Protein AF-A0A0G0RNV1-F1 (afdb_monomer_lite)

Structure (mmCIF, N/CA/C/O backbone):
data_AF-A0A0G0RNV1-F1
#
_entry.id   AF-A0A0G0RNV1-F1
#
loop_
_atom_site.group_PDB
_atom_site.id
_atom_site.type_symbol
_atom_site.label_atom_id
_atom_site.label_alt_id
_atom_site.label_comp_id
_atom_site.label_asym_id
_atom_site.label_entity_id
_atom_site.label_seq_id
_atom_site.pdbx_PDB_ins_code
_atom_site.Cartn_x
_atom_site.Cartn_y
_atom_site.Cartn_z
_atom_site.occupancy
_atom_site.B_iso_or_equiv
_atom_site.auth_seq_id
_atom_site.auth_comp_id
_atom_site.auth_asym_id
_atom_site.auth_atom_id
_atom_site.pdbx_PDB_model_num
ATOM 1 N N . MET A 1 1 ? -24.284 28.660 24.389 1.00 34.75 1 MET A N 1
ATOM 2 C CA . MET A 1 1 ? -24.360 28.168 23.000 1.00 34.75 1 MET A CA 1
ATOM 3 C C . MET A 1 1 ? -23.993 26.702 23.050 1.00 34.75 1 MET A C 1
ATOM 5 O O . MET A 1 1 ? -22.832 26.381 23.252 1.00 34.75 1 MET A O 1
ATOM 9 N N . GLU A 1 2 ? -25.001 25.842 23.038 1.00 36.62 2 GLU A N 1
ATOM 10 C CA . GLU A 1 2 ? -24.850 24.392 23.145 1.00 36.62 2 GLU A CA 1
ATOM 11 C C . GLU A 1 2 ? -24.231 23.884 21.835 1.00 36.62 2 GLU A C 1
ATOM 13 O O . GLU A 1 2 ? -24.785 24.106 20.754 1.00 36.62 2 GLU A O 1
ATOM 18 N N . GLN A 1 3 ? -23.027 23.308 21.904 1.00 31.58 3 GLN A N 1
ATOM 19 C CA . GLN A 1 3 ? -22.416 22.661 20.747 1.00 31.58 3 GLN A CA 1
ATOM 20 C C . GLN A 1 3 ? -23.289 21.462 20.385 1.00 31.58 3 GLN A C 1
ATOM 22 O O . GLN A 1 3 ? -23.302 20.454 21.081 1.00 31.58 3 GLN A O 1
ATOM 27 N N . LYS A 1 4 ? -24.051 21.596 19.300 1.00 36.66 4 LYS A N 1
ATOM 28 C CA . LYS A 1 4 ? -24.800 20.502 18.691 1.00 36.66 4 LYS A CA 1
ATOM 29 C C . LYS A 1 4 ? -23.785 19.476 18.180 1.00 36.66 4 LYS A C 1
ATOM 31 O O . LYS A 1 4 ? -23.280 19.624 17.066 1.00 36.66 4 LYS A O 1
ATOM 36 N N . GLU A 1 5 ? -23.446 18.491 19.013 1.00 41.66 5 GLU A N 1
ATOM 37 C CA . GLU A 1 5 ? -22.688 17.307 18.606 1.00 41.66 5 GLU A CA 1
ATOM 38 C C . GLU A 1 5 ? -23.351 16.748 17.346 1.00 41.66 5 GLU A C 1
ATOM 40 O O . GLU A 1 5 ? -24.531 16.382 17.339 1.00 41.66 5 GLU A O 1
ATOM 45 N N . ARG A 1 6 ? -22.621 16.769 16.227 1.00 39.03 6 ARG A N 1
ATOM 46 C CA . ARG A 1 6 ? -23.086 16.109 15.013 1.00 39.03 6 ARG A CA 1
ATOM 47 C C . ARG A 1 6 ? -23.070 14.621 15.308 1.00 39.03 6 ARG A C 1
ATOM 49 O O . ARG A 1 6 ? -21.995 14.038 15.382 1.00 39.03 6 ARG A O 1
ATOM 56 N N . THR A 1 7 ? -24.249 14.028 15.459 1.00 43.81 7 THR A N 1
ATOM 57 C CA . THR A 1 7 ? -24.387 12.577 15.520 1.00 43.81 7 THR A CA 1
ATOM 58 C C . THR A 1 7 ? -23.767 11.990 14.246 1.00 43.81 7 THR A C 1
ATOM 60 O O . THR A 1 7 ? -24.205 12.323 13.138 1.00 43.81 7 THR A O 1
ATOM 63 N N . PRO A 1 8 ? -22.687 11.201 14.359 1.00 47.22 8 PRO A N 1
ATOM 64 C CA . PRO A 1 8 ? -21.988 10.677 13.195 1.00 47.22 8 PRO A CA 1
ATOM 65 C C . PRO A 1 8 ? -22.906 9.741 12.395 1.00 47.22 8 PRO A C 1
ATOM 67 O O . PRO A 1 8 ? -23.801 9.100 12.947 1.00 47.22 8 PRO A O 1
ATOM 70 N N . LEU A 1 9 ? -22.710 9.668 11.074 1.00 39.31 9 LEU A N 1
ATOM 71 C CA . LEU A 1 9 ? -23.567 8.898 10.154 1.00 39.31 9 LEU A CA 1
ATOM 72 C C . LEU A 1 9 ? -23.714 7.420 10.559 1.00 39.31 9 LEU A C 1
ATOM 74 O O . LEU A 1 9 ? -24.753 6.815 10.299 1.00 39.31 9 LEU A O 1
ATOM 78 N N . TRP A 1 10 ? -22.730 6.852 11.260 1.00 44.47 10 TRP A N 1
ATOM 79 C CA . TRP A 1 10 ? -22.812 5.497 11.797 1.00 44.47 10 TRP A CA 1
ATOM 80 C C . TRP A 1 10 ? -23.833 5.360 12.928 1.00 44.47 10 TRP A C 1
ATOM 82 O O . TRP A 1 10 ? -24.434 4.303 13.043 1.00 44.47 10 TRP A O 1
ATOM 92 N N . GLN A 1 11 ? -24.102 6.394 13.735 1.00 43.22 11 GLN A N 1
ATOM 93 C CA . GLN A 1 11 ? -25.184 6.337 14.726 1.00 43.22 11 GLN A CA 1
ATOM 94 C C . GLN A 1 11 ? -26.533 6.257 14.028 1.00 43.22 11 GLN A C 1
ATOM 96 O O . GLN A 1 11 ? -27.389 5.495 14.463 1.00 43.22 11 GLN A O 1
ATOM 101 N N . TRP A 1 12 ? -26.700 6.967 12.909 1.00 46.59 12 TRP A N 1
ATOM 102 C CA . TRP A 1 12 ? -27.874 6.829 12.051 1.00 46.59 12 TRP A CA 1
ATOM 103 C C . TRP A 1 12 ? -27.942 5.462 11.389 1.00 46.59 12 TRP A C 1
ATOM 105 O O . TRP A 1 12 ? -29.033 4.921 11.316 1.00 46.59 12 TRP A O 1
ATOM 115 N N . PHE A 1 13 ? -26.820 4.868 10.975 1.00 45.47 13 PHE A N 1
ATOM 116 C CA . PHE A 1 13 ? -26.776 3.507 10.435 1.00 45.47 13 PHE A CA 1
ATOM 117 C C . PHE A 1 13 ? -27.091 2.450 11.503 1.00 45.47 13 PHE A C 1
ATOM 119 O O . PHE A 1 13 ? -27.941 1.596 11.286 1.00 45.47 13 PHE A O 1
ATOM 126 N N . CYS A 1 14 ? -26.494 2.547 12.691 1.00 42.25 14 CYS A N 1
ATOM 127 C CA . CYS A 1 14 ? -26.792 1.715 13.854 1.00 42.25 14 CYS A CA 1
ATOM 128 C C . CYS A 1 14 ? -28.241 1.883 14.306 1.00 42.25 14 CYS A C 1
ATOM 130 O O . CYS A 1 14 ? -28.877 0.888 14.627 1.00 42.25 14 CYS A O 1
ATOM 132 N N . LEU A 1 15 ? -28.794 3.099 14.276 1.00 43.66 15 LEU A N 1
ATOM 133 C CA . LEU A 1 15 ? -30.213 3.354 14.513 1.00 43.66 15 LEU A CA 1
ATOM 134 C C . LEU A 1 15 ? -31.072 2.807 13.376 1.00 43.66 15 LEU A C 1
ATOM 136 O O . LEU A 1 15 ? -32.095 2.216 13.670 1.00 43.66 15 LEU A O 1
ATOM 140 N N . LEU A 1 16 ? -30.682 2.901 12.104 1.00 46.22 16 LEU A N 1
ATOM 141 C CA . LEU A 1 16 ? -31.412 2.303 10.975 1.00 46.22 16 LEU A CA 1
ATOM 142 C C . LEU A 1 16 ? -31.455 0.773 11.108 1.00 46.22 16 LEU A C 1
ATOM 144 O O . LEU A 1 16 ? -32.485 0.131 10.912 1.00 46.22 16 LEU A O 1
ATOM 148 N N . VAL A 1 17 ? -30.329 0.184 11.505 1.00 45.72 17 VAL A N 1
ATOM 149 C CA . VAL A 1 17 ? -30.176 -1.247 11.757 1.00 45.72 17 VAL A CA 1
ATOM 150 C C . VAL A 1 17 ? -30.882 -1.651 13.058 1.00 45.72 17 VAL A C 1
ATOM 152 O O . VAL A 1 17 ? -31.414 -2.750 13.122 1.00 45.72 17 VAL A O 1
ATOM 155 N N . ALA A 1 18 ? -30.949 -0.802 14.086 1.00 43.94 18 ALA A N 1
ATOM 156 C CA . ALA A 1 18 ? -31.639 -1.085 15.350 1.00 43.94 18 ALA A CA 1
ATOM 157 C C . ALA A 1 18 ? -33.158 -0.829 15.290 1.00 43.94 18 ALA A C 1
ATOM 159 O O . ALA A 1 18 ? -33.912 -1.499 15.993 1.00 43.94 18 ALA A O 1
ATOM 160 N N . THR A 1 19 ? -33.612 0.108 14.452 1.00 40.91 19 THR A N 1
ATOM 161 C CA . THR A 1 19 ? -35.029 0.472 14.244 1.00 40.91 19 THR A CA 1
ATOM 162 C C . THR A 1 19 ? -35.707 -0.382 13.177 1.00 40.91 19 THR A C 1
ATOM 164 O O . THR A 1 19 ? -36.934 -0.484 13.178 1.00 40.91 19 THR A O 1
ATOM 167 N N . THR A 1 20 ? -34.942 -1.075 12.325 1.00 41.59 20 THR A N 1
ATOM 168 C CA . THR A 1 20 ? -35.463 -2.210 11.553 1.00 41.59 20 THR A CA 1
ATOM 169 C C . THR A 1 20 ? -35.755 -3.351 12.525 1.00 41.59 20 THR A C 1
ATOM 171 O O . THR A 1 20 ? -34.892 -4.125 12.945 1.00 41.59 20 THR A O 1
ATOM 174 N N . GLY A 1 21 ? -37.006 -3.357 12.982 1.00 38.62 21 GLY A N 1
ATOM 175 C CA . GLY A 1 21 ? -37.512 -4.249 14.005 1.00 38.62 21 GLY A CA 1
ATOM 176 C C . GLY A 1 21 ? -37.244 -5.725 13.714 1.00 38.62 21 GLY A C 1
ATOM 177 O O . GLY A 1 21 ? -37.066 -6.169 12.582 1.00 38.62 21 GLY A O 1
ATOM 178 N N . ARG A 1 22 ? -37.289 -6.496 14.799 1.00 45.69 22 ARG A N 1
ATOM 179 C CA . ARG A 1 22 ? -37.150 -7.958 14.929 1.00 45.69 22 ARG A CA 1
ATOM 180 C C . ARG A 1 22 ? -37.912 -8.820 13.894 1.00 45.69 22 ARG A C 1
ATOM 182 O O . ARG A 1 22 ? -37.742 -10.035 13.914 1.00 45.69 22 ARG A O 1
ATOM 189 N N . SER A 1 23 ? -38.762 -8.241 13.042 1.00 49.88 23 SER A N 1
ATOM 190 C CA . SER A 1 23 ? -39.593 -8.930 12.048 1.00 49.88 23 SER A CA 1
ATOM 191 C C . SER A 1 23 ? -38.934 -9.106 10.677 1.00 49.88 23 SER A C 1
ATOM 193 O O . SER A 1 23 ? -39.404 -9.939 9.897 1.00 49.88 23 SER A O 1
ATOM 195 N N . ASP A 1 24 ? -37.852 -8.383 10.368 1.00 55.88 24 ASP A N 1
ATOM 196 C CA . ASP A 1 24 ? -37.283 -8.427 9.023 1.00 55.88 24 ASP A CA 1
ATOM 197 C C . ASP A 1 24 ? -36.296 -9.596 8.863 1.00 55.88 24 ASP A C 1
ATOM 199 O O . ASP A 1 24 ? -35.106 -9.532 9.194 1.00 55.88 24 ASP A O 1
ATOM 203 N N . ARG A 1 25 ? -36.815 -10.734 8.380 1.00 54.53 25 ARG A N 1
ATOM 204 C CA . ARG A 1 25 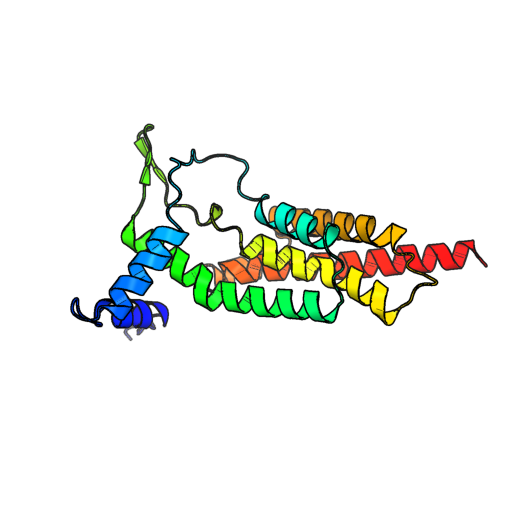? -36.053 -11.984 8.186 1.00 54.53 25 ARG A CA 1
ATOM 205 C C . ARG A 1 25 ? -34.804 -11.792 7.320 1.00 54.53 25 ARG A C 1
ATOM 207 O O . ARG A 1 25 ? -33.853 -12.555 7.483 1.00 54.53 25 ARG A O 1
ATOM 214 N N . ALA A 1 26 ? -34.794 -10.806 6.422 1.00 53.62 26 ALA A N 1
ATOM 215 C CA . ALA A 1 26 ? -33.633 -10.470 5.603 1.00 53.62 26 ALA A CA 1
ATOM 216 C C . ALA A 1 26 ? -32.508 -9.853 6.447 1.00 53.62 26 ALA A C 1
ATOM 218 O O . ALA A 1 26 ? -31.386 -10.356 6.423 1.00 53.62 26 ALA A O 1
ATOM 219 N N . ALA A 1 27 ? -32.823 -8.854 7.277 1.00 48.09 27 ALA A N 1
ATOM 220 C CA . ALA A 1 27 ? -31.863 -8.233 8.188 1.00 48.09 27 ALA A CA 1
ATOM 221 C C . ALA A 1 27 ? -31.294 -9.250 9.189 1.00 48.09 27 ALA A C 1
ATOM 223 O O . ALA A 1 27 ? -30.095 -9.258 9.456 1.00 48.09 27 ALA A O 1
ATOM 224 N N . PHE A 1 28 ? -32.120 -10.177 9.685 1.00 50.16 28 PHE A N 1
ATOM 225 C CA . PHE 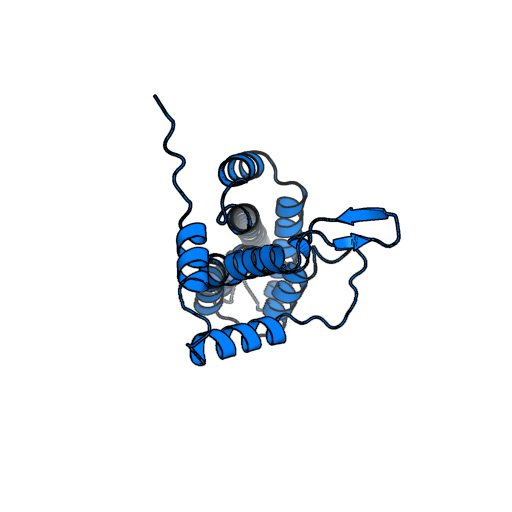A 1 28 ? -31.655 -11.262 10.553 1.00 50.16 28 PHE A CA 1
ATOM 226 C C . PHE A 1 28 ? -30.707 -12.240 9.841 1.00 50.16 28 PHE A C 1
ATOM 228 O O . PHE A 1 28 ? -29.695 -12.630 10.420 1.00 50.16 28 PHE A O 1
ATOM 235 N N . ARG A 1 29 ? -30.982 -12.619 8.585 1.00 51.72 29 ARG A N 1
ATOM 236 C CA . ARG A 1 29 ? -30.089 -13.498 7.805 1.00 51.72 29 ARG A CA 1
ATOM 237 C C . ARG A 1 29 ? -28.775 -12.822 7.441 1.00 51.72 29 ARG A C 1
ATOM 239 O O . ARG A 1 29 ? -27.739 -13.464 7.537 1.00 51.72 29 ARG A O 1
ATOM 246 N N . VAL A 1 30 ? -28.808 -11.542 7.081 1.00 49.12 30 VAL A N 1
ATOM 247 C CA . VAL A 1 30 ? -27.598 -10.746 6.837 1.00 49.12 30 VAL A CA 1
ATOM 248 C C . VAL A 1 30 ? -26.765 -10.650 8.119 1.00 49.12 30 VAL A C 1
ATOM 250 O O . VAL A 1 30 ? -25.565 -10.906 8.089 1.00 49.12 30 VAL A O 1
ATOM 253 N N . ARG A 1 31 ? -27.405 -10.415 9.274 1.00 49.38 31 ARG A N 1
ATOM 254 C CA . ARG A 1 31 ? -26.744 -10.450 10.592 1.00 49.38 31 ARG A CA 1
ATOM 255 C C . ARG A 1 31 ? -26.121 -11.807 10.901 1.00 49.38 31 ARG A C 1
ATOM 257 O O . ARG A 1 31 ? -24.989 -11.851 11.362 1.00 49.38 31 ARG A O 1
ATOM 264 N N . GLN A 1 32 ? -26.829 -12.908 10.646 1.00 49.28 32 GLN A N 1
ATOM 265 C CA . GLN A 1 32 ? -26.276 -14.248 10.856 1.00 49.28 32 GLN A CA 1
ATOM 266 C C . GLN A 1 32 ? -25.140 -14.571 9.890 1.00 49.28 32 GLN A C 1
ATOM 268 O O . GLN A 1 32 ? -24.178 -15.206 10.301 1.00 49.28 32 GLN A O 1
ATOM 273 N N . PHE A 1 33 ? -25.227 -14.117 8.641 1.00 54.09 33 PHE A N 1
ATOM 274 C CA . PHE A 1 33 ? -24.176 -14.296 7.648 1.00 54.09 33 PHE A CA 1
ATOM 275 C C . PHE A 1 33 ? -22.890 -13.584 8.071 1.00 54.09 33 PHE A C 1
ATOM 277 O O . PHE A 1 33 ? -21.852 -14.229 8.125 1.00 54.09 33 PHE A O 1
ATOM 284 N N . PHE A 1 34 ? -22.955 -12.309 8.469 1.00 45.66 34 PHE A N 1
ATOM 285 C CA . PHE A 1 34 ? -21.781 -11.584 8.969 1.00 45.66 34 PHE A CA 1
ATOM 286 C C . PHE A 1 34 ? -21.274 -12.137 10.307 1.00 45.66 34 PHE A C 1
ATOM 288 O O . PHE A 1 34 ? -20.073 -12.335 10.472 1.00 45.66 34 PHE A O 1
ATOM 295 N N . ALA A 1 35 ? -22.171 -12.475 11.238 1.00 44.03 35 ALA A N 1
ATOM 296 C CA . ALA A 1 35 ? -21.790 -13.105 12.501 1.00 44.03 35 ALA A CA 1
ATOM 297 C C . ALA A 1 35 ? -21.144 -14.482 12.302 1.00 44.03 35 ALA A C 1
AT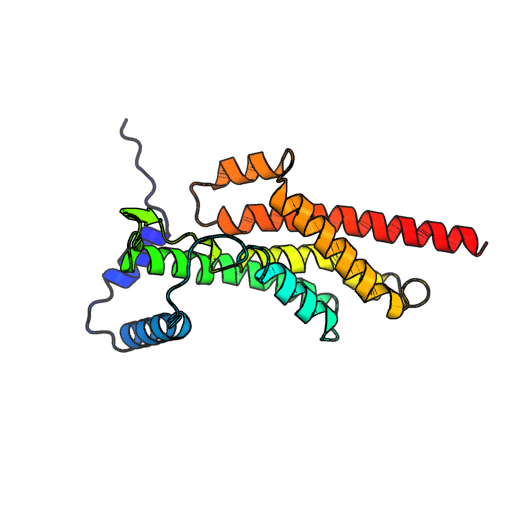OM 299 O O . ALA A 1 35 ? -20.317 -14.868 13.116 1.00 44.03 35 ALA A O 1
ATOM 300 N N . TRP A 1 36 ? -21.516 -15.221 11.252 1.00 51.44 36 TRP A N 1
ATOM 301 C CA . TRP A 1 36 ? -20.895 -16.483 10.851 1.00 51.44 36 TRP A CA 1
ATOM 302 C C . TRP A 1 36 ? -19.558 -16.259 10.134 1.00 51.44 36 TRP A C 1
ATOM 304 O O . TRP A 1 36 ? -18.582 -16.916 10.485 1.00 51.44 36 TRP A O 1
ATOM 314 N N . LEU A 1 37 ? -19.493 -15.299 9.203 1.00 39.75 37 LEU A N 1
ATOM 315 C CA . LEU A 1 37 ? -18.298 -14.942 8.429 1.00 39.75 37 LEU A CA 1
ATOM 316 C C . LEU A 1 37 ? -17.140 -14.502 9.336 1.00 39.75 37 LEU A C 1
ATOM 318 O O . LEU A 1 37 ? -15.992 -14.857 9.092 1.00 39.75 37 LEU A O 1
ATOM 322 N N . PHE A 1 38 ? -17.459 -13.776 10.410 1.00 43.56 38 PHE A N 1
ATOM 323 C CA . PHE A 1 38 ? -16.491 -13.265 11.381 1.00 43.56 38 PHE A CA 1
ATOM 324 C C . PHE A 1 38 ? -16.428 -14.090 12.677 1.00 43.56 38 PHE A C 1
ATOM 326 O O . PHE A 1 38 ? -15.743 -13.704 13.626 1.00 43.56 38 PHE A O 1
ATOM 333 N N . ARG A 1 39 ? -17.099 -15.254 12.741 1.00 36.81 39 ARG A N 1
ATOM 334 C CA . ARG A 1 39 ? -16.997 -16.172 13.886 1.00 36.81 39 ARG A CA 1
ATOM 335 C C . ARG A 1 39 ? -15.665 -16.916 13.849 1.00 36.81 39 ARG A C 1
ATOM 337 O O . ARG A 1 39 ? -15.594 -18.079 13.454 1.00 36.81 39 ARG A O 1
ATOM 344 N N . SER A 1 40 ? -14.601 -16.284 14.327 1.00 32.72 40 SER A N 1
ATOM 345 C CA . SER A 1 40 ? -13.394 -17.026 14.680 1.00 32.72 40 SER A CA 1
ATOM 346 C C . SER A 1 40 ? -13.696 -17.905 15.897 1.00 32.72 40 SER A C 1
ATOM 348 O O . SER A 1 40 ? -13.933 -17.417 16.998 1.00 32.72 40 SER A O 1
ATOM 350 N N . LYS A 1 41 ? -13.701 -19.230 15.715 1.00 33.97 41 LYS A N 1
ATOM 351 C CA . LYS A 1 41 ? -13.793 -20.222 16.804 1.00 33.97 41 LYS A CA 1
ATOM 352 C C . LYS A 1 41 ? -12.465 -20.405 17.561 1.00 33.97 41 LYS A C 1
ATOM 354 O O . LYS A 1 41 ? -12.208 -21.480 18.100 1.00 33.97 41 LYS A O 1
ATOM 359 N N . LYS A 1 42 ? -11.603 -19.390 17.602 1.00 33.25 42 LYS A N 1
ATOM 360 C CA . LYS A 1 42 ? -10.368 -19.424 18.386 1.00 33.25 42 LYS A CA 1
ATOM 361 C C . LYS A 1 42 ? -10.327 -18.240 19.332 1.00 33.25 42 LYS A C 1
ATOM 363 O O . LYS A 1 42 ? -10.348 -17.097 18.898 1.00 33.25 42 LYS A O 1
ATOM 368 N N . GLU A 1 43 ? -10.244 -18.555 20.619 1.00 36.38 43 GLU A N 1
ATOM 369 C CA . GLU A 1 43 ? -9.786 -17.649 21.665 1.00 36.38 43 GLU A CA 1
ATOM 370 C C . GLU A 1 43 ? -8.413 -17.104 21.252 1.00 36.38 43 GLU A C 1
ATOM 372 O O . GLU A 1 43 ? -7.411 -17.825 21.234 1.00 36.38 43 GLU A O 1
ATOM 377 N N . VAL A 1 44 ? -8.376 -15.847 20.812 1.00 40.53 44 VAL A N 1
ATOM 378 C CA . VAL A 1 44 ? -7.144 -15.208 20.351 1.00 40.53 44 VAL A CA 1
ATOM 379 C C . VAL A 1 44 ? -6.432 -14.622 21.561 1.00 40.53 44 VAL A C 1
ATOM 381 O O . VAL A 1 44 ? -6.922 -13.690 22.198 1.00 40.53 44 VAL A O 1
ATOM 384 N N . LYS A 1 45 ? -5.255 -15.177 21.867 1.00 29.47 45 LYS A N 1
ATOM 385 C CA . LYS A 1 45 ? -4.301 -14.567 22.793 1.00 29.47 45 LYS A CA 1
ATOM 386 C C . LYS A 1 45 ? -3.916 -13.177 22.272 1.00 29.47 45 LYS A C 1
ATOM 388 O O . LYS A 1 45 ? -3.488 -13.061 21.126 1.00 29.47 45 LYS A O 1
ATOM 393 N N . PRO A 1 46 ? -4.010 -12.137 23.099 1.00 39.38 46 PRO A N 1
ATOM 394 C CA . PRO A 1 46 ? -3.585 -10.804 22.722 1.00 39.38 46 PRO A CA 1
ATOM 395 C C . PRO A 1 46 ? -2.090 -10.645 23.007 1.00 39.38 46 PRO A C 1
ATOM 397 O O . PRO A 1 46 ? -1.639 -10.724 24.149 1.00 39.38 46 PRO A O 1
ATOM 400 N N . GLY A 1 47 ? -1.322 -10.428 21.948 1.00 34.91 47 GLY A N 1
ATOM 401 C CA . GLY A 1 47 ? 0.105 -10.160 22.039 1.00 34.91 47 GLY A CA 1
ATOM 402 C C . GLY A 1 47 ? 0.851 -10.653 20.809 1.00 34.91 47 GLY A C 1
ATOM 403 O O . GLY A 1 47 ? 0.900 -11.851 20.556 1.00 34.91 47 GLY A O 1
ATOM 404 N N . SER A 1 48 ? 1.447 -9.696 20.093 1.00 38.56 48 SER A N 1
ATOM 405 C CA . SER A 1 48 ? 2.545 -9.855 19.128 1.00 38.56 48 SER A CA 1
ATOM 406 C C . SER A 1 48 ? 2.310 -10.813 17.950 1.00 38.56 48 SER A C 1
ATOM 408 O O . SER A 1 48 ? 2.530 -12.014 18.060 1.00 38.56 48 SER A O 1
ATOM 410 N N . GLY A 1 49 ? 1.960 -10.259 16.784 1.00 36.28 49 GLY A N 1
ATOM 411 C CA . GLY A 1 49 ? 2.148 -10.946 15.496 1.00 36.28 49 GLY A CA 1
ATOM 412 C C . GLY A 1 49 ? 1.029 -10.769 14.474 1.00 36.28 49 GLY A C 1
ATOM 413 O O . GLY A 1 49 ? 1.238 -11.095 13.313 1.00 36.28 49 GLY A O 1
ATOM 414 N N . ALA A 1 50 ? -0.137 -10.250 14.875 1.00 49.66 50 ALA A N 1
ATOM 415 C CA . ALA A 1 50 ? -1.237 -10.048 13.937 1.00 49.66 50 ALA A CA 1
ATOM 416 C C . ALA A 1 50 ? -0.936 -8.913 12.949 1.00 49.66 50 ALA A C 1
ATOM 418 O O . ALA A 1 50 ? -1.134 -9.134 11.767 1.00 49.66 50 ALA A O 1
ATOM 419 N N . GLY A 1 51 ? -0.372 -7.781 13.395 1.00 58.75 51 GLY A N 1
ATOM 420 C CA . GLY A 1 51 ? -0.138 -6.542 12.619 1.00 58.75 51 GLY A CA 1
ATOM 421 C C . GLY A 1 51 ? 0.881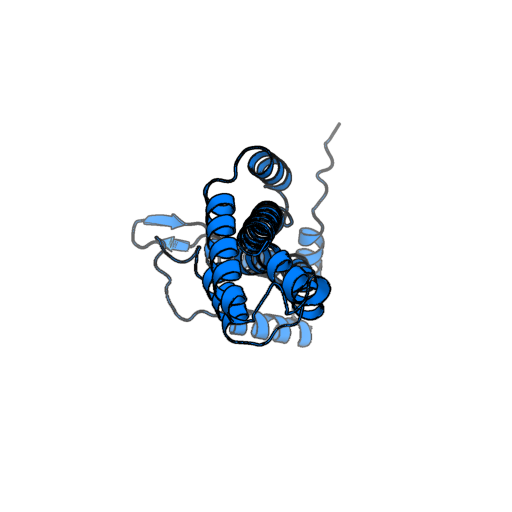 -6.590 11.462 1.00 58.75 51 GLY A C 1
ATOM 422 O O . GLY A 1 51 ? 1.494 -5.576 11.134 1.00 58.75 51 GLY A O 1
ATOM 423 N N . THR A 1 52 ? 1.161 -7.773 10.915 1.00 70.19 52 THR A N 1
ATOM 424 C CA . THR A 1 52 ? 1.909 -7.969 9.659 1.00 70.19 52 THR A CA 1
ATOM 425 C C . THR A 1 52 ? 1.222 -8.963 8.722 1.00 70.19 52 THR A C 1
ATOM 427 O O . THR A 1 52 ? 1.651 -9.139 7.581 1.00 70.19 52 THR A O 1
ATOM 430 N N . ALA A 1 53 ? 0.168 -9.646 9.178 1.00 83.25 53 ALA A N 1
ATOM 431 C CA . ALA A 1 53 ? -0.492 -10.687 8.405 1.00 83.25 53 ALA A CA 1
ATOM 432 C C . ALA A 1 53 ? -1.162 -10.113 7.152 1.00 83.25 53 ALA A C 1
ATOM 434 O O . ALA A 1 53 ? -1.059 -10.722 6.091 1.00 83.25 53 ALA A O 1
ATOM 435 N N . GLY A 1 54 ? -1.791 -8.936 7.249 1.00 85.06 54 GLY A N 1
ATOM 436 C CA . GLY A 1 54 ? -2.453 -8.288 6.113 1.00 85.06 54 GLY A CA 1
ATOM 437 C C . GLY A 1 54 ? -1.468 -7.929 5.004 1.00 85.06 54 GLY A C 1
ATOM 438 O O . GLY A 1 54 ? -1.626 -8.353 3.859 1.00 85.06 54 GLY A O 1
ATOM 439 N N . SER A 1 55 ? -0.392 -7.230 5.357 1.00 89.06 55 SER A N 1
ATOM 440 C CA . SER A 1 55 ? 0.653 -6.833 4.406 1.00 89.06 55 SER A CA 1
ATOM 441 C C . SER A 1 55 ? 1.412 -8.021 3.797 1.00 89.06 55 SER A C 1
ATOM 443 O O . SER A 1 55 ? 1.711 -8.004 2.603 1.00 89.06 55 SER A O 1
ATOM 445 N N . ILE A 1 56 ? 1.662 -9.091 4.564 1.00 92.69 56 ILE A N 1
ATOM 446 C CA . ILE A 1 56 ? 2.247 -10.337 4.037 1.00 92.69 56 ILE A CA 1
ATOM 447 C C . ILE A 1 56 ? 1.276 -11.040 3.083 1.00 92.69 56 ILE A C 1
ATOM 449 O O . ILE A 1 56 ? 1.690 -11.469 2.010 1.00 92.69 56 ILE A O 1
ATOM 453 N N . VAL A 1 57 ? -0.007 -11.158 3.437 1.00 91.56 57 VAL A N 1
ATOM 454 C CA . VAL A 1 57 ? -1.023 -11.773 2.566 1.00 91.56 57 VAL A CA 1
ATOM 455 C C . VAL A 1 57 ? -1.152 -10.995 1.259 1.00 91.56 57 VAL A C 1
ATOM 457 O O . VAL A 1 57 ? -1.189 -11.609 0.194 1.00 91.56 57 VAL A O 1
ATOM 460 N N . ALA A 1 58 ? -1.158 -9.663 1.320 1.00 93.31 58 ALA A N 1
ATOM 461 C CA . ALA A 1 58 ? -1.172 -8.813 0.137 1.00 93.31 58 ALA A CA 1
ATOM 462 C C . ALA A 1 58 ? 0.080 -9.020 -0.725 1.00 93.31 58 ALA A C 1
ATOM 464 O O . ALA A 1 58 ? -0.045 -9.238 -1.926 1.00 93.31 58 ALA A O 1
ATOM 465 N N . LEU A 1 59 ? 1.276 -9.037 -0.127 1.00 95.06 59 LEU A N 1
ATOM 466 C CA . LEU A 1 59 ? 2.521 -9.324 -0.843 1.00 95.06 59 LEU A CA 1
ATOM 467 C C . LEU A 1 59 ? 2.488 -10.705 -1.515 1.00 95.06 59 LEU A C 1
ATOM 469 O O . LEU A 1 59 ? 2.830 -10.821 -2.688 1.00 95.06 59 LEU A O 1
ATOM 473 N N . LEU A 1 60 ? 2.058 -11.749 -0.801 1.00 94.44 60 LEU A N 1
ATOM 474 C CA . LEU A 1 60 ? 1.949 -13.096 -1.361 1.00 94.44 60 LEU A CA 1
ATOM 475 C C . LEU A 1 60 ? 0.944 -13.139 -2.513 1.00 94.44 60 LEU A C 1
ATOM 477 O O . LEU A 1 60 ? 1.244 -13.726 -3.545 1.00 94.44 60 LEU A O 1
ATOM 481 N N . ALA A 1 61 ? -0.212 -12.487 -2.384 1.00 93.94 61 ALA A N 1
ATOM 482 C CA . ALA A 1 61 ? -1.164 -12.376 -3.483 1.00 93.94 61 ALA A CA 1
ATOM 483 C C . ALA A 1 61 ? -0.529 -11.673 -4.696 1.00 93.94 61 ALA A C 1
ATOM 485 O O . ALA A 1 61 ? -0.621 -12.177 -5.811 1.00 93.94 61 ALA A O 1
ATOM 486 N N . LEU A 1 62 ? 0.180 -10.562 -4.487 1.00 93.88 62 LEU A N 1
ATOM 487 C CA . LEU A 1 62 ? 0.870 -9.827 -5.552 1.00 93.88 62 LEU A CA 1
ATOM 488 C C . LEU A 1 62 ? 1.978 -10.644 -6.236 1.00 93.88 62 LEU A C 1
ATOM 490 O O . LEU A 1 62 ? 2.215 -10.445 -7.423 1.00 93.88 62 LEU A O 1
ATOM 494 N N . LEU A 1 63 ? 2.633 -11.558 -5.512 1.00 92.94 63 LEU A N 1
ATOM 495 C CA . LEU A 1 63 ? 3.682 -12.437 -6.042 1.00 92.94 63 LEU A CA 1
ATOM 496 C C . LEU A 1 63 ? 3.146 -13.705 -6.723 1.00 92.94 63 LEU A C 1
ATOM 498 O O . LEU A 1 63 ? 3.815 -14.245 -7.599 1.00 92.94 63 LEU A O 1
ATOM 502 N N . LEU A 1 64 ? 1.993 -14.224 -6.288 1.00 91.25 64 LEU A N 1
ATOM 503 C CA . LEU A 1 64 ? 1.467 -15.520 -6.737 1.00 91.25 64 LEU A CA 1
ATOM 504 C C . LEU A 1 64 ? 0.578 -15.440 -7.979 1.00 91.25 64 LEU A C 1
ATOM 506 O O . LEU A 1 64 ? 0.378 -16.464 -8.630 1.00 91.25 64 LEU A O 1
ATOM 510 N N . PHE A 1 65 ? 0.024 -14.269 -8.294 1.00 89.75 65 PHE A N 1
ATOM 511 C CA . PHE A 1 65 ? -0.832 -14.092 -9.466 1.00 89.75 65 PHE A CA 1
ATOM 512 C C . PHE A 1 65 ? -0.244 -13.068 -10.441 1.00 89.75 65 PHE A C 1
ATOM 514 O O . PHE A 1 65 ? 0.456 -12.138 -10.047 1.00 89.75 65 PHE A O 1
ATOM 521 N N . ASP A 1 66 ? -0.582 -13.220 -11.720 1.00 87.06 66 ASP A N 1
ATOM 522 C CA . ASP A 1 66 ? -0.168 -12.308 -12.787 1.00 87.06 66 ASP A CA 1
ATOM 523 C C . ASP A 1 66 ? -1.130 -11.117 -12.884 1.00 87.06 66 ASP A C 1
ATOM 525 O O . ASP A 1 66 ? -2.073 -11.095 -13.679 1.00 87.06 66 ASP A O 1
ATOM 529 N N . TRP A 1 67 ? -0.913 -10.117 -12.034 1.00 91.06 67 TRP A N 1
ATOM 530 C CA . TRP A 1 67 ? -1.719 -8.898 -12.027 1.00 91.06 67 TRP A CA 1
ATOM 531 C C . TRP A 1 67 ? -1.275 -7.922 -13.119 1.00 91.06 67 TRP A C 1
ATOM 533 O O . TRP A 1 67 ? -0.085 -7.746 -13.378 1.00 91.06 67 TRP A O 1
ATOM 543 N N . ASN A 1 68 ? -2.232 -7.201 -13.704 1.00 91.38 68 ASN A N 1
ATOM 544 C CA . ASN A 1 68 ? -1.946 -6.005 -14.491 1.00 91.38 68 ASN A CA 1
ATOM 545 C C . ASN A 1 68 ? -2.168 -4.732 -13.657 1.00 91.38 68 ASN A C 1
ATOM 547 O O . ASN A 1 68 ? -2.844 -4.740 -12.625 1.00 91.38 68 ASN A O 1
ATOM 551 N N . PHE A 1 69 ? -1.606 -3.617 -14.126 1.00 92.56 69 PHE A N 1
ATOM 552 C CA . PHE A 1 69 ? -1.680 -2.332 -13.430 1.00 92.56 69 PHE A CA 1
ATOM 553 C C . PHE A 1 69 ? -3.121 -1.900 -13.122 1.00 92.56 69 PHE A C 1
ATOM 555 O O . PHE A 1 69 ? -3.412 -1.501 -11.999 1.00 92.56 69 PHE A O 1
ATOM 562 N N . GLU A 1 70 ? -4.037 -2.009 -14.085 1.00 95.62 70 GLU A N 1
ATOM 563 C CA . GLU A 1 70 ? -5.441 -1.627 -13.909 1.00 95.62 70 GLU A CA 1
ATOM 564 C C . GLU A 1 70 ? -6.136 -2.437 -12.826 1.00 95.62 70 GLU A C 1
ATOM 566 O O . GLU A 1 70 ? -6.927 -1.873 -12.071 1.00 95.62 70 GLU A O 1
ATOM 571 N N . PHE A 1 71 ? -5.841 -3.737 -12.730 1.00 95.81 71 PHE A N 1
ATOM 572 C CA . PHE A 1 71 ? -6.409 -4.557 -11.674 1.00 95.81 71 PHE A CA 1
ATOM 573 C C . PHE A 1 71 ? -5.859 -4.133 -10.320 1.00 95.81 71 PHE A C 1
ATOM 575 O O . PHE A 1 71 ? -6.652 -3.920 -9.413 1.00 95.81 71 PHE A O 1
ATOM 582 N N . VAL A 1 72 ? -4.542 -3.961 -10.161 1.00 95.75 72 VAL A N 1
ATOM 583 C CA . VAL A 1 72 ? -3.963 -3.546 -8.867 1.00 95.75 72 VAL A CA 1
ATOM 584 C C . VAL A 1 72 ? -4.470 -2.161 -8.462 1.00 95.75 72 VAL A C 1
ATOM 586 O O . VAL A 1 72 ? -4.851 -1.958 -7.313 1.00 95.75 72 VAL A O 1
ATOM 589 N N . PHE A 1 73 ? -4.570 -1.227 -9.410 1.00 96.56 73 PHE A N 1
ATOM 590 C CA . PHE A 1 73 ? -5.151 0.097 -9.187 1.00 96.56 73 PHE A CA 1
ATOM 591 C C . PHE A 1 73 ? -6.626 0.018 -8.785 1.00 96.56 73 PHE A C 1
ATOM 593 O O . PHE A 1 73 ? -7.036 0.623 -7.792 1.00 96.56 73 PHE A O 1
ATOM 600 N N . GLY A 1 74 ? -7.421 -0.767 -9.513 1.00 97.12 74 GLY A N 1
ATOM 601 C CA . GLY A 1 74 ? -8.816 -1.027 -9.178 1.00 97.12 74 GLY A CA 1
ATOM 602 C C . GLY A 1 74 ? -8.955 -1.674 -7.802 1.00 97.12 74 GLY A C 1
ATOM 603 O O . GLY A 1 74 ? -9.758 -1.221 -6.996 1.00 97.12 74 GLY A O 1
ATOM 604 N N . ALA A 1 75 ? -8.138 -2.677 -7.487 1.00 96.00 75 ALA A N 1
ATOM 605 C CA . ALA A 1 75 ? -8.119 -3.360 -6.201 1.00 96.00 75 ALA A CA 1
ATOM 606 C C . ALA A 1 75 ? -7.734 -2.415 -5.058 1.00 96.00 75 ALA A C 1
ATOM 608 O O . ALA A 1 75 ? -8.367 -2.456 -4.005 1.00 96.00 75 ALA A O 1
ATOM 609 N N . ALA A 1 76 ? -6.761 -1.521 -5.254 1.00 95.81 76 ALA A N 1
ATOM 610 C CA . ALA A 1 76 ? -6.421 -0.481 -4.284 1.00 95.81 76 ALA A CA 1
ATOM 611 C C . ALA A 1 76 ? -7.612 0.466 -4.049 1.00 95.81 76 ALA A C 1
ATOM 613 O O . ALA A 1 76 ? -7.993 0.717 -2.909 1.00 95.81 76 ALA A O 1
ATOM 614 N N . PHE A 1 77 ? -8.278 0.927 -5.110 1.00 95.00 77 PHE A N 1
ATOM 615 C CA . PHE A 1 77 ? -9.453 1.793 -4.985 1.00 95.00 77 PHE A CA 1
ATOM 616 C C . PHE A 1 77 ? -10.638 1.090 -4.301 1.00 95.00 77 PHE A C 1
ATOM 618 O O . PHE A 1 77 ? -11.220 1.610 -3.350 1.00 95.00 77 PHE A O 1
ATOM 625 N N . PHE A 1 78 ? -10.987 -0.118 -4.745 1.00 94.88 78 PHE A N 1
ATOM 626 C CA . PHE A 1 78 ? -12.091 -0.885 -4.174 1.00 94.88 78 PHE A CA 1
ATOM 627 C C . PHE A 1 78 ? -11.798 -1.351 -2.750 1.00 94.88 78 PHE A C 1
ATOM 629 O O . PHE A 1 78 ? -12.720 -1.371 -1.941 1.00 94.88 78 PHE A O 1
ATOM 636 N N . SER A 1 79 ? -10.550 -1.678 -2.405 1.00 93.62 79 SER A N 1
ATOM 637 C CA . SER A 1 79 ? -10.192 -2.028 -1.024 1.00 93.62 79 SER A CA 1
ATOM 638 C C . SER A 1 79 ? -10.396 -0.855 -0.068 1.00 93.62 79 SER A C 1
ATOM 640 O O . SER A 1 79 ? -10.893 -1.092 1.030 1.00 93.62 79 SER A O 1
ATOM 642 N N . PHE A 1 80 ? -10.151 0.389 -0.494 1.00 91.75 80 PHE A N 1
ATOM 643 C CA . PHE A 1 80 ? -10.490 1.579 0.297 1.00 91.75 80 PHE A CA 1
ATOM 644 C C . PHE A 1 80 ? -12.000 1.692 0.542 1.00 91.75 80 PHE A C 1
ATOM 646 O O . PHE A 1 80 ? -12.451 1.872 1.672 1.00 91.75 80 PHE A O 1
ATOM 653 N N . LEU A 1 81 ? -12.808 1.535 -0.515 1.00 91.56 81 LEU A N 1
ATOM 654 C CA . LEU A 1 81 ? -14.269 1.591 -0.404 1.00 91.56 81 LEU A CA 1
ATOM 655 C C . LEU A 1 81 ? -14.811 0.468 0.486 1.00 91.56 81 LEU A C 1
ATOM 657 O O . LEU A 1 81 ? -15.640 0.716 1.358 1.00 91.56 81 LEU A O 1
ATOM 661 N N . VAL A 1 82 ? -14.335 -0.762 0.289 1.00 89.75 82 VAL A N 1
ATOM 662 C CA . VAL A 1 82 ? -14.694 -1.913 1.127 1.00 89.75 82 VAL A CA 1
ATOM 663 C C . VAL A 1 82 ? -14.298 -1.647 2.572 1.00 89.75 82 VAL A C 1
ATOM 665 O O . VAL A 1 82 ? -15.092 -1.904 3.475 1.00 89.75 82 VAL A O 1
ATOM 668 N N . GLY A 1 83 ? -13.118 -1.082 2.803 1.00 86.75 83 GLY A N 1
ATOM 669 C CA . GLY A 1 83 ? -12.663 -0.773 4.143 1.00 86.75 83 GLY A CA 1
ATOM 670 C C . GLY A 1 83 ? -13.577 0.229 4.850 1.00 86.75 83 GLY A C 1
ATOM 671 O O . GLY A 1 83 ? -14.087 -0.068 5.926 1.00 86.75 83 GLY A O 1
ATOM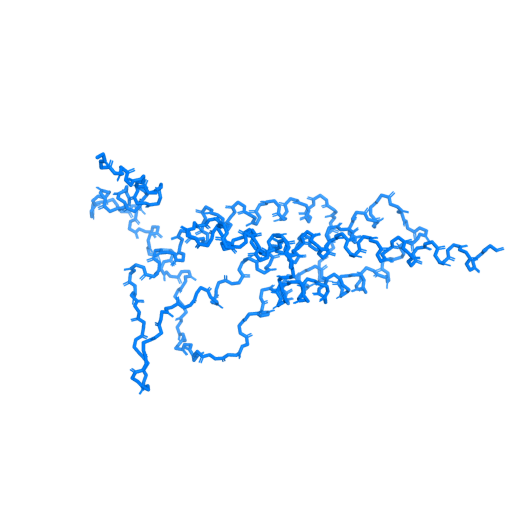 672 N N . ILE A 1 84 ? -13.913 1.344 4.197 1.00 85.69 84 ILE A N 1
ATOM 673 C CA . ILE A 1 84 ? -14.800 2.374 4.763 1.00 85.69 84 ILE A CA 1
ATOM 674 C C . ILE A 1 84 ? -16.240 1.886 4.946 1.00 85.69 84 ILE A C 1
ATOM 676 O O . ILE A 1 84 ? -16.861 2.173 5.966 1.00 85.69 84 ILE A O 1
ATOM 680 N N . PHE A 1 85 ? -16.815 1.207 3.952 1.00 85.25 85 PHE A N 1
ATOM 681 C CA . PHE A 1 85 ? -18.254 0.911 3.943 1.00 85.25 85 PHE A CA 1
ATOM 682 C C . PHE A 1 85 ? -18.616 -0.447 4.535 1.00 85.25 85 PHE A C 1
ATOM 684 O O . PHE A 1 85 ? -19.773 -0.665 4.891 1.00 85.25 85 PHE A O 1
ATOM 691 N N . VAL A 1 86 ? -17.658 -1.367 4.628 1.00 84.62 86 VAL A N 1
ATOM 692 C CA . VAL A 1 86 ? -17.900 -2.733 5.102 1.00 84.62 86 VAL A CA 1
ATOM 693 C C . VAL A 1 86 ? -17.064 -3.018 6.335 1.00 84.62 86 VAL A C 1
ATOM 695 O O . VAL A 1 86 ? -17.621 -3.398 7.361 1.00 84.62 86 VAL A O 1
ATOM 698 N N . VAL A 1 87 ? -15.750 -2.814 6.258 1.00 80.94 87 VAL A N 1
ATOM 699 C CA . VAL A 1 87 ? -14.827 -3.278 7.297 1.00 80.94 87 VAL A CA 1
ATOM 700 C C . VAL A 1 87 ? -14.931 -2.437 8.563 1.00 80.94 87 VAL A C 1
ATOM 702 O O . VAL A 1 87 ? -15.199 -3.003 9.621 1.00 80.94 87 VAL A O 1
ATOM 705 N N . THR A 1 88 ? -14.807 -1.110 8.478 1.00 79.31 88 THR A N 1
ATOM 706 C CA . THR A 1 88 ? -14.911 -0.239 9.658 1.00 79.31 88 THR A CA 1
ATOM 707 C C . THR A 1 88 ? -16.281 -0.349 10.340 1.00 79.31 88 THR A C 1
ATOM 709 O O . THR A 1 88 ? -16.320 -0.570 11.553 1.00 79.31 88 THR A O 1
ATOM 712 N N . PRO A 1 89 ? -17.423 -0.315 9.617 1.00 79.69 89 PRO A N 1
ATOM 713 C CA . PRO A 1 89 ? -18.734 -0.495 10.235 1.00 79.69 89 PRO A CA 1
ATOM 714 C C . PRO A 1 89 ? -18.918 -1.884 10.854 1.00 79.69 89 PRO A C 1
ATOM 716 O O . PRO A 1 89 ? -19.501 -1.996 11.933 1.00 79.69 89 PRO A O 1
ATOM 719 N N . ALA A 1 90 ? -18.414 -2.947 10.213 1.00 76.12 90 ALA A N 1
ATOM 720 C CA . ALA A 1 90 ? -18.457 -4.296 10.775 1.00 76.12 90 ALA A CA 1
ATOM 721 C C . ALA A 1 90 ? -17.606 -4.411 12.045 1.00 76.12 90 ALA A C 1
ATOM 723 O O . ALA A 1 90 ? -18.045 -5.031 13.015 1.00 76.12 90 ALA A O 1
ATOM 724 N N . ALA A 1 91 ? -16.431 -3.783 12.068 1.00 72.56 91 ALA A N 1
ATOM 725 C CA . ALA A 1 91 ? -15.555 -3.753 13.230 1.00 72.56 91 ALA A CA 1
ATOM 726 C C . ALA A 1 91 ? -16.199 -2.993 14.403 1.00 72.56 91 ALA A C 1
ATOM 728 O O . ALA A 1 91 ? -16.256 -3.510 15.521 1.00 72.56 91 ALA A O 1
ATOM 729 N N . HIS A 1 92 ? -16.793 -1.826 14.138 1.00 72.56 92 HIS A N 1
ATOM 730 C CA . HIS A 1 92 ? -17.562 -1.062 15.128 1.00 72.56 92 HIS A CA 1
ATOM 731 C C . HIS A 1 92 ? -18.769 -1.857 15.645 1.00 72.56 92 HIS A C 1
ATOM 733 O O . HIS A 1 92 ? -19.044 -1.883 16.848 1.00 72.56 92 HIS A O 1
ATOM 739 N N . TRP A 1 93 ? -19.491 -2.543 14.755 1.00 74.50 93 TRP A N 1
ATOM 740 C CA . TRP A 1 93 ? -20.623 -3.384 15.134 1.00 74.50 93 TRP A CA 1
ATOM 741 C C . TRP A 1 93 ? -20.190 -4.545 16.033 1.00 74.50 93 TRP A C 1
ATOM 743 O O . TRP A 1 93 ? -20.821 -4.786 17.066 1.00 74.50 93 TRP A O 1
ATOM 753 N N . LEU A 1 94 ? -19.090 -5.221 15.695 1.00 68.69 94 LEU A N 1
ATOM 754 C CA . LEU A 1 94 ? -18.524 -6.289 16.513 1.00 68.69 94 LEU A CA 1
ATOM 755 C C . LEU A 1 94 ? -18.173 -5.771 17.914 1.00 68.69 94 LEU A C 1
ATOM 757 O O . LEU A 1 94 ? -18.592 -6.365 18.908 1.00 68.69 94 LEU A O 1
ATOM 761 N N . TYR A 1 95 ? -17.506 -4.618 17.994 1.00 68.44 95 TYR A N 1
ATOM 762 C CA . TYR A 1 95 ? -17.197 -3.961 19.263 1.00 68.44 95 TYR A CA 1
ATOM 763 C C . TYR A 1 95 ? -18.464 -3.643 20.075 1.00 68.44 95 TYR A C 1
ATOM 765 O O . TYR A 1 95 ? -18.518 -3.907 21.275 1.00 68.44 95 TYR A O 1
ATOM 773 N N . SER A 1 96 ? -19.525 -3.153 19.426 1.00 69.38 96 SER A N 1
ATOM 774 C CA . SER A 1 96 ? -20.798 -2.850 20.098 1.00 69.38 96 SER A CA 1
ATOM 775 C C . SER A 1 96 ? -21.513 -4.089 20.655 1.00 69.38 96 SER A C 1
ATOM 777 O O . SER A 1 96 ? -22.194 -4.000 21.673 1.00 69.38 96 SER A O 1
ATOM 779 N N . CYS A 1 97 ? -21.359 -5.246 20.002 1.00 67.81 97 CYS A N 1
ATOM 780 C CA . CYS A 1 97 ? -22.029 -6.490 20.378 1.00 67.81 97 CYS A CA 1
ATOM 781 C C . CYS A 1 97 ? -21.277 -7.268 21.462 1.00 67.81 97 CYS A C 1
ATOM 783 O O . CYS A 1 97 ? -21.910 -7.903 22.304 1.00 67.81 97 CYS A O 1
ATOM 785 N N . TYR A 1 98 ? -19.944 -7.243 21.424 1.00 64.44 98 TYR A N 1
ATOM 786 C CA . TYR A 1 98 ? -19.096 -8.059 22.295 1.00 64.44 98 TYR A CA 1
ATOM 787 C C . TYR A 1 98 ? -18.402 -7.258 23.403 1.00 64.44 98 TYR A C 1
ATOM 789 O O . TYR A 1 98 ? -17.840 -7.859 24.316 1.00 64.44 98 TYR A O 1
ATOM 797 N N . GLY A 1 99 ? -18.498 -5.924 23.383 1.00 59.16 99 GLY A N 1
ATOM 798 C CA . GLY A 1 99 ? -17.949 -5.059 24.424 1.00 59.16 99 GLY A CA 1
ATOM 799 C C . GLY A 1 99 ? -16.436 -5.220 24.581 1.00 59.16 99 GLY A C 1
ATOM 800 O O . GLY A 1 99 ? -15.743 -5.620 23.654 1.00 59.16 99 GLY A O 1
ATOM 801 N N . ARG A 1 100 ? -15.891 -4.899 25.758 1.00 55.50 100 ARG A N 1
ATOM 802 C CA . ARG A 1 100 ? -14.491 -5.219 26.089 1.00 55.50 100 ARG A CA 1
ATOM 803 C C . ARG A 1 100 ? -14.412 -6.673 26.550 1.00 55.50 100 ARG A C 1
ATOM 805 O O . ARG A 1 100 ? -15.228 -7.086 27.369 1.00 55.50 100 ARG A O 1
ATOM 812 N N . SER A 1 101 ? -13.423 -7.427 26.071 1.00 48.41 101 SER A N 1
ATOM 813 C CA . SER A 1 101 ? -13.167 -8.778 26.577 1.00 48.41 101 SER A CA 1
ATOM 814 C C . SER A 1 101 ? -12.310 -8.692 27.834 1.00 48.41 101 SER A C 1
ATOM 816 O O . SER A 1 101 ? -11.191 -8.170 27.803 1.00 48.41 101 SER A O 1
ATOM 818 N N . GLU A 1 102 ? -12.829 -9.234 28.931 1.00 43.62 102 GLU A N 1
ATOM 819 C CA . GLU A 1 102 ? -12.086 -9.450 30.170 1.00 43.62 102 GLU A CA 1
ATOM 820 C C . GLU A 1 102 ? -11.130 -10.632 29.961 1.00 43.62 102 GLU A C 1
ATOM 822 O O . GLU A 1 102 ? -11.527 -11.691 29.465 1.00 43.62 102 GLU A O 1
ATOM 827 N N . ARG A 1 103 ? -9.840 -10.438 30.234 1.00 51.44 103 ARG A N 1
ATOM 828 C CA . ARG A 1 103 ? -8.843 -11.506 30.127 1.00 51.44 103 ARG A CA 1
ATOM 829 C C . ARG A 1 103 ? -8.786 -12.331 31.411 1.00 51.44 103 ARG A C 1
ATOM 831 O O . ARG A 1 103 ? -9.106 -11.858 32.496 1.00 51.44 103 ARG A O 1
ATOM 838 N N . HIS A 1 104 ? -8.230 -13.536 31.294 1.00 42.59 104 HIS A N 1
ATOM 839 C CA . HIS A 1 104 ? -7.894 -14.408 32.427 1.00 42.59 104 HIS A CA 1
ATOM 840 C C . HIS A 1 104 ? -6.903 -13.789 33.440 1.00 42.59 104 HIS A C 1
ATOM 842 O O . HIS A 1 104 ? -6.784 -14.296 34.551 1.00 42.59 104 HIS A O 1
ATOM 848 N N . ASP A 1 105 ? -6.186 -12.723 33.063 1.00 48.38 105 ASP A N 1
ATOM 849 C CA . ASP A 1 105 ? -5.249 -11.976 33.917 1.00 48.38 105 ASP A CA 1
ATOM 850 C C . ASP A 1 105 ? -5.906 -10.784 34.652 1.00 48.38 105 ASP A C 1
ATOM 852 O O . ASP A 1 105 ? -5.223 -10.045 35.360 1.00 48.38 105 ASP A O 1
ATOM 856 N N . GLY A 1 106 ? -7.223 -10.587 34.500 1.00 41.69 106 GLY A N 1
ATOM 857 C CA . GLY A 1 106 ? -7.965 -9.480 35.110 1.00 41.69 106 GLY A CA 1
ATOM 858 C C . GLY A 1 106 ? -7.782 -8.131 34.406 1.00 41.69 106 GLY A C 1
ATOM 859 O O . GLY A 1 106 ? -8.300 -7.121 34.882 1.00 41.69 106 GLY A O 1
ATOM 860 N N . THR A 1 107 ? -7.068 -8.079 33.276 1.00 41.75 107 THR A N 1
ATOM 861 C CA . THR A 1 107 ? -6.969 -6.866 32.458 1.00 41.75 107 THR A CA 1
ATOM 862 C C . THR A 1 107 ? -8.099 -6.804 31.431 1.00 41.75 107 THR A C 1
ATOM 864 O O . THR A 1 107 ? -8.439 -7.783 30.763 1.00 41.75 107 THR A O 1
ATOM 867 N N . PHE A 1 108 ? -8.703 -5.624 31.292 1.00 44.88 108 PHE A N 1
ATOM 868 C CA . PHE A 1 108 ? -9.678 -5.362 30.239 1.00 44.88 108 PHE A CA 1
ATOM 869 C C . PHE A 1 108 ? -8.930 -5.023 28.957 1.00 44.88 108 PHE A C 1
ATOM 871 O O . PHE A 1 108 ? -8.275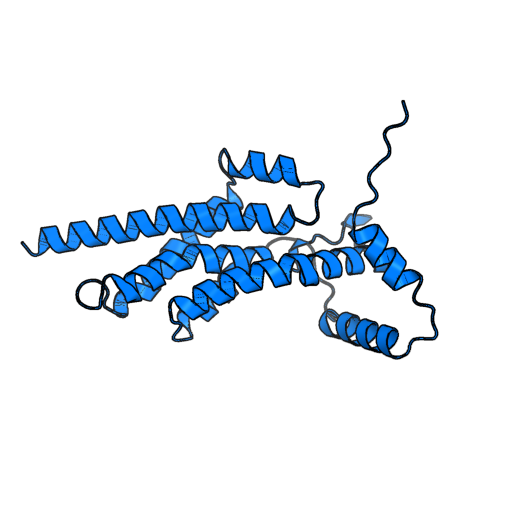 -3.984 28.876 1.00 44.88 108 PHE A O 1
ATOM 878 N N . THR A 1 109 ? -9.066 -5.858 27.933 1.00 41.56 109 THR A N 1
ATOM 879 C CA . THR A 1 109 ? -8.714 -5.448 26.575 1.00 41.56 109 THR A CA 1
ATOM 880 C C . THR A 1 109 ? -9.964 -5.001 25.845 1.00 41.56 109 THR A C 1
ATOM 882 O O . THR A 1 109 ? -10.927 -5.757 25.712 1.00 41.56 109 THR A O 1
ATOM 885 N N . CYS A 1 110 ? -9.948 -3.773 25.328 1.00 42.31 110 CYS A N 1
ATOM 886 C CA . CYS A 1 110 ? -10.776 -3.462 24.169 1.00 42.31 110 CYS A CA 1
ATOM 887 C C . CYS A 1 110 ? -10.453 -4.516 23.101 1.00 42.31 110 CYS A C 1
ATOM 889 O O . CYS A 1 110 ? -9.278 -4.858 22.947 1.00 42.31 110 CYS A O 1
ATOM 891 N N . PHE A 1 111 ? -11.457 -5.080 22.420 1.00 43.97 111 PHE A N 1
ATOM 892 C CA . PHE A 1 111 ? -11.165 -5.810 21.187 1.00 43.97 111 PHE A CA 1
ATOM 893 C C . PHE A 1 111 ? -10.428 -4.830 20.286 1.00 43.97 111 PHE A C 1
ATOM 895 O O . PHE A 1 111 ? -10.997 -3.839 19.838 1.00 43.97 111 PHE A O 1
ATOM 902 N N . ASP A 1 112 ? -9.130 -5.054 20.160 1.00 43.22 112 ASP A N 1
ATOM 903 C CA . ASP A 1 112 ? -8.269 -4.212 19.367 1.00 43.22 112 ASP A CA 1
ATOM 904 C C . ASP A 1 112 ? -8.613 -4.486 17.901 1.00 43.22 112 ASP A C 1
ATOM 906 O O . ASP A 1 112 ? -8.729 -5.651 17.500 1.00 43.22 112 ASP A O 1
ATOM 910 N N . TYR A 1 113 ? -8.803 -3.425 17.116 1.00 51.25 113 TYR A N 1
ATOM 911 C CA . TYR A 1 113 ? -9.095 -3.501 15.679 1.00 51.25 113 TYR A CA 1
ATOM 912 C C . TYR A 1 113 ? -8.054 -4.342 14.918 1.00 51.25 113 TYR A C 1
ATOM 914 O O . TYR A 1 113 ? -8.368 -4.903 13.873 1.00 51.25 113 TYR A O 1
ATOM 922 N N . ASN A 1 114 ? -6.872 -4.525 15.518 1.00 45.28 114 ASN A N 1
ATOM 923 C CA . ASN A 1 114 ? -5.725 -5.349 15.122 1.00 45.28 114 ASN A CA 1
ATOM 924 C C . ASN A 1 114 ? -5.986 -6.803 14.665 1.00 45.28 114 ASN A C 1
ATOM 926 O O . ASN A 1 114 ? -5.029 -7.498 14.330 1.00 45.28 114 ASN A O 1
ATOM 930 N N . GLN A 1 115 ? -7.218 -7.323 14.699 1.00 51.28 115 GLN A N 1
ATOM 931 C CA . GLN A 1 115 ? -7.547 -8.611 14.061 1.00 51.28 115 GLN A CA 1
ATOM 932 C C . GLN A 1 115 ? -8.010 -8.459 12.605 1.00 51.28 115 GLN A C 1
ATOM 934 O O . GLN A 1 115 ? -8.098 -9.453 11.882 1.00 51.28 115 GLN A O 1
ATOM 939 N N . ILE A 1 116 ? -8.345 -7.240 12.186 1.00 64.94 116 ILE A N 1
ATOM 940 C CA . ILE A 1 116 ? -8.890 -6.928 10.871 1.00 64.94 116 ILE A CA 1
ATOM 941 C C . ILE A 1 116 ? -7.880 -6.051 10.126 1.00 64.94 116 ILE A C 1
ATOM 943 O O . ILE A 1 116 ? -8.049 -4.846 10.013 1.00 64.94 116 ILE A O 1
ATOM 947 N N . ASN A 1 117 ? -6.833 -6.680 9.597 1.00 83.00 117 ASN A N 1
ATOM 948 C CA . ASN A 1 117 ? -5.707 -6.010 8.932 1.00 83.00 117 ASN A CA 1
ATOM 949 C C . ASN A 1 117 ? -6.006 -5.617 7.475 1.00 83.00 117 ASN A C 1
ATOM 951 O O . ASN A 1 117 ? -5.225 -5.890 6.556 1.00 83.00 117 ASN A O 1
ATOM 955 N N . TRP A 1 118 ? -7.206 -5.107 7.222 1.00 87.81 118 TRP A N 1
ATOM 956 C CA . TRP A 1 118 ? -7.624 -4.741 5.870 1.00 87.81 118 TRP A CA 1
ATOM 957 C C . TRP A 1 118 ? -6.964 -3.443 5.392 1.00 87.81 118 TRP A C 1
ATOM 959 O O . TRP A 1 118 ? -6.654 -3.295 4.210 1.00 87.81 118 TRP A O 1
ATOM 969 N N . ASP A 1 119 ? -6.738 -2.527 6.324 1.00 86.94 119 ASP A N 1
ATOM 970 C CA . ASP A 1 119 ? -5.888 -1.345 6.209 1.00 86.94 119 ASP A CA 1
ATOM 971 C C . ASP A 1 119 ? -4.480 -1.691 5.696 1.00 86.94 119 ASP A C 1
ATOM 973 O O . ASP A 1 119 ? -4.060 -1.138 4.676 1.00 86.94 119 ASP A O 1
ATOM 977 N N . GLU A 1 120 ? -3.828 -2.717 6.249 1.00 91.19 120 GLU A N 1
ATOM 978 C CA . GLU A 1 120 ? -2.501 -3.138 5.788 1.00 91.19 120 GLU A CA 1
ATOM 979 C C . GLU A 1 120 ? -2.518 -3.703 4.364 1.00 91.19 120 GLU A C 1
ATOM 981 O O . GLU A 1 120 ? -1.590 -3.479 3.581 1.00 91.19 120 GLU A O 1
ATOM 986 N N . VAL A 1 121 ? -3.557 -4.479 4.026 1.00 93.44 121 VAL A N 1
ATOM 987 C CA . VAL A 1 121 ? -3.743 -5.011 2.667 1.00 93.44 121 VAL A CA 1
ATOM 988 C C . VAL A 1 121 ? -3.883 -3.848 1.691 1.00 93.44 121 VAL A C 1
ATOM 990 O O . VAL A 1 121 ? -3.233 -3.830 0.645 1.00 93.44 121 VAL A O 1
ATOM 993 N N . HIS A 1 122 ? -4.702 -2.862 2.048 1.00 94.81 122 HIS A N 1
ATOM 994 C CA . HIS A 1 122 ? -4.925 -1.670 1.248 1.00 94.81 122 HIS A CA 1
ATOM 995 C C . HIS A 1 122 ? -3.640 -0.848 1.062 1.00 94.81 122 HIS A C 1
ATOM 997 O O . HIS A 1 122 ? -3.272 -0.527 -0.072 1.00 94.81 122 HIS A O 1
ATOM 1003 N N . GLY A 1 123 ? -2.914 -0.569 2.146 1.00 94.69 123 GLY A N 1
ATOM 1004 C CA . GLY A 1 123 ? -1.647 0.158 2.108 1.00 94.69 123 GLY A CA 1
ATOM 1005 C C . GLY A 1 123 ? -0.585 -0.548 1.259 1.00 94.69 123 GLY A C 1
ATOM 1006 O O . GLY A 1 123 ? 0.090 0.097 0.453 1.00 94.69 123 GLY A O 1
ATOM 1007 N N . MET A 1 124 ? -0.496 -1.880 1.348 1.00 96.31 124 MET A N 1
ATOM 1008 C CA . MET A 1 124 ? 0.417 -2.684 0.529 1.00 96.31 124 MET A CA 1
ATOM 1009 C C . MET A 1 124 ? 0.048 -2.662 -0.964 1.00 96.31 124 MET A C 1
ATOM 1011 O O . MET A 1 124 ? 0.938 -2.557 -1.811 1.00 96.31 124 MET A O 1
ATOM 1015 N N . LEU A 1 125 ? -1.246 -2.714 -1.308 1.00 97.31 125 LEU A N 1
ATOM 1016 C CA . LEU A 1 125 ? -1.704 -2.575 -2.698 1.00 97.31 125 LEU A CA 1
ATOM 1017 C C . LEU A 1 125 ? -1.300 -1.218 -3.283 1.00 97.31 125 LEU A C 1
ATOM 1019 O O . LEU A 1 125 ? -0.827 -1.168 -4.417 1.00 97.31 125 LEU A O 1
ATOM 1023 N N . ILE A 1 126 ? -1.430 -0.134 -2.509 1.00 97.88 126 ILE A N 1
ATOM 1024 C CA . ILE A 1 126 ? -0.966 1.198 -2.923 1.00 97.88 126 ILE A CA 1
ATOM 1025 C C . ILE A 1 126 ? 0.551 1.204 -3.118 1.00 97.88 126 ILE A C 1
ATOM 1027 O O . ILE A 1 126 ? 1.028 1.672 -4.154 1.00 97.88 126 ILE A O 1
ATOM 1031 N N . ALA A 1 127 ? 1.307 0.678 -2.149 1.00 97.44 127 ALA A N 1
ATOM 1032 C CA . ALA A 1 127 ? 2.768 0.656 -2.187 1.00 97.44 127 ALA A CA 1
ATOM 1033 C C . ALA A 1 127 ? 3.315 -0.064 -3.431 1.00 97.44 127 ALA A C 1
ATOM 1035 O O . ALA A 1 127 ? 4.356 0.329 -3.954 1.00 97.44 127 ALA A O 1
ATOM 1036 N N . ALA A 1 128 ? 2.599 -1.077 -3.926 1.00 97.00 128 ALA A N 1
ATOM 1037 C CA . ALA A 1 128 ? 2.973 -1.871 -5.093 1.00 97.00 128 ALA A CA 1
ATOM 1038 C C . ALA A 1 128 ? 2.637 -1.225 -6.452 1.00 97.00 128 ALA A C 1
ATOM 1040 O O . ALA A 1 128 ? 3.180 -1.648 -7.474 1.00 97.00 128 ALA A O 1
ATOM 1041 N N . LEU A 1 129 ? 1.767 -0.205 -6.505 1.00 96.50 129 LEU A N 1
ATOM 1042 C CA . LEU A 1 129 ? 1.338 0.423 -7.767 1.00 96.50 129 LEU A CA 1
ATOM 1043 C C . LEU A 1 129 ? 2.488 0.877 -8.680 1.00 96.50 129 LEU A C 1
ATOM 1045 O O . LEU A 1 129 ? 2.380 0.652 -9.890 1.00 96.50 129 LEU A O 1
ATOM 1049 N N . PRO A 1 130 ? 3.583 1.482 -8.172 1.00 94.81 130 PRO A N 1
ATOM 1050 C CA . PRO A 1 130 ? 4.722 1.842 -9.004 1.00 94.81 130 PRO A CA 1
ATOM 1051 C C . PRO A 1 130 ? 5.297 0.635 -9.747 1.00 94.81 130 PRO A C 1
ATOM 1053 O O . PRO A 1 130 ? 5.479 0.717 -10.955 1.00 94.81 130 PRO A O 1
ATOM 1056 N N . SER A 1 131 ? 5.502 -0.505 -9.086 1.00 92.31 131 SER A N 1
ATOM 1057 C CA . SER A 1 131 ? 6.083 -1.703 -9.709 1.00 92.31 131 SER A CA 1
ATOM 1058 C C . SER A 1 131 ? 5.284 -2.151 -10.941 1.00 92.31 131 SER A C 1
ATOM 1060 O O . SER A 1 131 ? 5.850 -2.389 -12.007 1.00 92.31 131 SER A O 1
ATOM 1062 N N . PHE A 1 132 ? 3.949 -2.163 -10.845 1.00 92.50 132 PHE A N 1
ATOM 1063 C CA . PHE A 1 132 ? 3.076 -2.504 -11.977 1.00 92.50 132 PHE A CA 1
ATOM 1064 C C . PHE A 1 132 ? 2.983 -1.394 -13.030 1.00 92.50 132 PHE A C 1
ATOM 1066 O O . PHE A 1 132 ? 2.838 -1.682 -14.220 1.00 92.50 132 PHE A O 1
ATOM 1073 N N . PHE A 1 133 ? 3.079 -0.127 -12.621 1.00 92.44 133 PHE A N 1
ATOM 1074 C CA . PHE A 1 133 ? 3.123 1.006 -13.543 1.00 92.44 133 PHE A CA 1
ATOM 1075 C C . PHE A 1 133 ? 4.362 0.935 -14.444 1.00 92.44 133 PHE A C 1
ATOM 1077 O O . PHE A 1 133 ? 4.238 1.044 -15.665 1.00 92.44 133 PHE A O 1
ATOM 1084 N N . PHE A 1 134 ? 5.544 0.701 -13.864 1.00 89.06 134 PHE A N 1
ATOM 1085 C CA . PHE A 1 134 ? 6.790 0.558 -14.621 1.00 89.06 134 PHE A CA 1
ATOM 1086 C C . PHE A 1 134 ? 6.750 -0.660 -15.539 1.00 89.06 134 PHE A C 1
ATOM 1088 O O . PHE A 1 134 ? 7.057 -0.527 -16.724 1.00 89.06 134 PHE A O 1
ATOM 1095 N N . LEU A 1 135 ? 6.285 -1.805 -15.026 1.00 87.06 135 LEU A N 1
ATOM 1096 C CA . LEU A 1 135 ? 6.128 -3.026 -15.816 1.00 87.06 135 LEU A CA 1
ATOM 1097 C C . LEU A 1 135 ? 5.283 -2.795 -17.079 1.00 87.06 135 LEU A C 1
ATOM 1099 O O . LEU A 1 135 ? 5.627 -3.287 -18.151 1.00 87.06 135 LEU A O 1
ATOM 1103 N N . LYS A 1 136 ? 4.192 -2.028 -16.968 1.00 88.25 136 LYS A N 1
ATOM 1104 C CA . LYS A 1 136 ? 3.284 -1.765 -18.087 1.00 88.25 136 LYS A CA 1
ATOM 1105 C C . LYS A 1 136 ? 3.781 -0.681 -19.048 1.00 88.25 136 LYS A C 1
ATOM 1107 O O . LYS A 1 136 ? 3.710 -0.877 -20.258 1.00 88.25 136 LYS A O 1
ATOM 1112 N N . TYR A 1 137 ? 4.192 0.478 -18.534 1.00 86.25 137 TYR A N 1
ATOM 1113 C CA . TYR A 1 137 ? 4.380 1.687 -19.353 1.00 86.25 137 TYR A CA 1
ATOM 1114 C C . TYR A 1 137 ? 5.834 1.987 -19.709 1.00 86.25 137 TYR A C 1
ATOM 1116 O O . TYR A 1 137 ? 6.077 2.680 -20.693 1.00 86.25 137 TYR A O 1
ATOM 1124 N N . LEU A 1 138 ? 6.793 1.491 -18.926 1.00 78.12 138 LEU A N 1
ATOM 1125 C CA . LEU A 1 138 ? 8.226 1.716 -19.159 1.00 78.12 138 LEU A CA 1
ATOM 1126 C C . LEU A 1 138 ? 8.920 0.495 -19.781 1.00 78.12 138 LEU A C 1
ATOM 1128 O O . LEU A 1 138 ? 10.047 0.597 -20.258 1.00 78.12 138 LEU A O 1
ATOM 1132 N N . GLY A 1 139 ? 8.178 -0.607 -19.905 1.00 66.38 139 GLY A N 1
ATOM 1133 C CA . GLY A 1 139 ? 8.390 -1.643 -20.904 1.00 66.38 139 GLY A CA 1
ATOM 1134 C C . GLY A 1 139 ? 9.389 -2.754 -20.539 1.00 66.38 139 GLY A C 1
ATOM 1135 O O . GLY A 1 139 ? 10.109 -2.672 -19.539 1.00 66.38 139 GLY A O 1
ATOM 1136 N N . PRO A 1 140 ? 9.447 -3.814 -21.374 1.00 60.69 140 PRO A N 1
ATOM 1137 C CA . PRO A 1 140 ? 10.187 -5.054 -21.099 1.00 60.69 140 PRO A CA 1
ATOM 1138 C C . PRO A 1 140 ? 11.714 -4.922 -21.176 1.00 60.69 140 PRO A C 1
ATOM 1140 O O . PRO A 1 140 ? 12.432 -5.753 -20.624 1.00 60.69 140 PRO A O 1
ATOM 1143 N N . GLU A 1 141 ? 12.222 -3.900 -21.874 1.00 61.44 141 GLU A N 1
ATOM 1144 C CA . GLU A 1 141 ? 13.668 -3.664 -22.029 1.00 61.44 141 GLU A CA 1
ATOM 1145 C C . GLU A 1 141 ? 14.327 -3.291 -20.696 1.00 61.44 141 GLU A C 1
ATOM 1147 O O . GLU A 1 141 ? 15.466 -3.673 -20.413 1.00 61.44 141 GLU A O 1
ATOM 1152 N N . TYR A 1 142 ? 13.572 -2.598 -19.843 1.00 55.47 142 TYR A N 1
ATOM 1153 C CA . TYR A 1 142 ? 14.011 -2.204 -18.515 1.00 55.47 142 TYR A CA 1
ATOM 1154 C C . TYR A 1 142 ? 13.631 -3.211 -17.446 1.00 55.47 142 TYR A C 1
ATOM 1156 O O . TYR A 1 142 ? 14.470 -3.598 -16.632 1.00 55.47 142 TYR A O 1
ATOM 1164 N N . HIS A 1 143 ? 12.366 -3.626 -17.467 1.00 59.97 143 HIS A N 1
ATOM 1165 C CA . HIS A 1 143 ? 11.797 -4.527 -16.487 1.00 59.97 143 HIS A CA 1
ATOM 1166 C C . HIS A 1 143 ? 11.590 -5.894 -17.122 1.00 59.97 143 HIS A C 1
ATOM 1168 O O . HIS A 1 143 ? 10.526 -6.210 -17.652 1.00 59.97 143 HIS A O 1
ATOM 1174 N N . GLN A 1 144 ? 12.609 -6.747 -17.033 1.00 60.56 144 GLN A N 1
ATOM 1175 C CA . GLN A 1 144 ? 12.326 -8.173 -17.106 1.00 60.56 144 GLN A CA 1
ATOM 1176 C C . GLN A 1 144 ? 11.443 -8.529 -15.907 1.00 60.56 144 GLN A C 1
ATOM 1178 O O . GLN A 1 144 ? 11.661 -8.051 -14.790 1.00 60.56 144 GLN A O 1
ATOM 1183 N N . SER A 1 145 ? 10.465 -9.408 -16.115 1.00 60.03 145 SER A N 1
ATOM 1184 C CA . SER A 1 145 ? 9.599 -9.956 -15.060 1.00 60.03 145 SER A CA 1
ATOM 1185 C C . SER A 1 145 ? 10.409 -10.496 -13.867 1.00 60.03 145 SER A C 1
ATOM 1187 O O . SER A 1 145 ? 9.924 -10.528 -12.739 1.00 60.03 145 SER A O 1
ATOM 1189 N N . SER A 1 146 ? 11.680 -10.844 -14.106 1.00 60.34 146 SER A N 1
ATOM 1190 C CA . SER A 1 146 ? 12.678 -11.258 -13.120 1.00 60.34 146 SER A CA 1
ATOM 1191 C C . SER A 1 146 ? 13.035 -10.215 -12.053 1.00 60.34 146 SER A C 1
ATOM 1193 O O . SER A 1 146 ? 13.696 -10.598 -11.093 1.00 60.34 146 SER A O 1
ATOM 1195 N N . MET A 1 147 ? 12.615 -8.947 -12.159 1.00 79.62 147 MET A N 1
ATOM 1196 C CA . MET A 1 147 ? 12.828 -7.928 -11.111 1.00 79.62 147 MET A CA 1
ATOM 1197 C C . MET A 1 147 ? 11.554 -7.495 -10.378 1.00 79.62 147 MET A C 1
ATOM 1199 O O . MET A 1 147 ? 11.650 -6.865 -9.329 1.00 79.62 147 MET A O 1
ATOM 1203 N N . LEU A 1 148 ? 10.364 -7.887 -10.853 1.00 86.88 148 LEU A N 1
ATOM 1204 C CA . LEU A 1 148 ? 9.100 -7.485 -10.223 1.00 86.88 148 LEU A CA 1
ATOM 1205 C C . LEU A 1 148 ? 9.016 -7.941 -8.760 1.00 86.88 148 LEU A C 1
ATOM 1207 O O . LEU A 1 148 ? 8.623 -7.170 -7.891 1.00 86.88 148 LEU A O 1
ATOM 1211 N N . TRP A 1 149 ? 9.420 -9.180 -8.470 1.00 90.69 149 TRP A N 1
ATOM 1212 C CA . TRP A 1 149 ? 9.404 -9.708 -7.104 1.00 90.69 149 TRP A CA 1
ATOM 1213 C C . TRP A 1 149 ? 10.282 -8.883 -6.154 1.00 90.69 149 TRP A C 1
ATOM 1215 O O . TRP A 1 149 ? 9.924 -8.697 -4.994 1.00 90.69 149 TRP A O 1
ATOM 1225 N N . PHE A 1 150 ? 11.416 -8.375 -6.644 1.00 92.06 150 PHE A N 1
ATOM 1226 C CA . PHE A 1 150 ? 12.341 -7.581 -5.846 1.00 92.06 150 PHE A CA 1
ATOM 1227 C C . PHE A 1 150 ? 11.751 -6.204 -5.548 1.00 92.06 150 PHE A C 1
ATOM 1229 O O . PHE A 1 150 ? 11.764 -5.774 -4.396 1.00 92.06 150 PHE A O 1
ATOM 1236 N N . ASP A 1 151 ? 11.139 -5.558 -6.539 1.00 91.88 151 ASP A N 1
ATOM 1237 C CA . ASP A 1 151 ? 10.443 -4.289 -6.331 1.00 91.88 151 ASP A CA 1
ATOM 1238 C C . ASP A 1 151 ? 9.279 -4.420 -5.352 1.00 91.88 151 ASP A C 1
ATOM 1240 O O . ASP A 1 151 ? 9.103 -3.563 -4.490 1.00 91.88 151 ASP A O 1
ATOM 1244 N N . LEU A 1 152 ? 8.504 -5.504 -5.445 1.00 94.88 152 LEU A N 1
ATOM 1245 C CA . LEU A 1 152 ? 7.412 -5.778 -4.512 1.00 94.88 152 LEU A CA 1
ATOM 1246 C C . LEU A 1 152 ? 7.927 -5.998 -3.083 1.00 94.88 152 LEU A C 1
ATOM 1248 O O . LEU A 1 152 ? 7.300 -5.535 -2.129 1.00 94.88 152 LEU A O 1
ATOM 1252 N N . LEU A 1 153 ? 9.087 -6.643 -2.917 1.00 95.62 153 LEU A N 1
ATOM 1253 C CA . LEU A 1 153 ? 9.745 -6.755 -1.612 1.00 95.62 153 LEU A CA 1
ATOM 1254 C C . LEU A 1 153 ? 10.226 -5.398 -1.091 1.00 95.62 153 LEU A C 1
ATOM 1256 O O . LEU A 1 153 ? 10.057 -5.110 0.093 1.00 95.62 153 LEU A O 1
ATOM 1260 N N . VAL A 1 154 ? 10.797 -4.551 -1.949 1.00 95.75 154 VAL A N 1
ATOM 1261 C CA . VAL A 1 154 ? 11.205 -3.190 -1.573 1.00 95.75 154 VAL A CA 1
ATOM 1262 C C . VAL A 1 154 ? 9.986 -2.365 -1.159 1.00 95.75 154 VAL A C 1
ATOM 1264 O O . VAL A 1 154 ? 10.011 -1.745 -0.095 1.00 95.75 154 VAL A O 1
ATOM 1267 N N . ALA A 1 155 ? 8.899 -2.413 -1.932 1.00 96.44 155 ALA A N 1
ATOM 1268 C CA . ALA A 1 155 ? 7.634 -1.765 -1.606 1.00 96.44 155 ALA A CA 1
ATOM 1269 C C . ALA A 1 155 ? 7.080 -2.247 -0.256 1.00 96.44 155 ALA A C 1
ATOM 1271 O O . ALA A 1 155 ? 6.689 -1.423 0.570 1.00 96.44 155 ALA A O 1
ATOM 1272 N N . PHE A 1 156 ? 7.126 -3.555 0.014 1.00 96.50 156 PHE A N 1
ATOM 1273 C CA . PHE A 1 156 ? 6.724 -4.135 1.297 1.00 96.50 156 PHE A CA 1
ATOM 1274 C C . PHE A 1 156 ? 7.565 -3.603 2.459 1.00 96.50 156 PHE A C 1
ATOM 1276 O O . PHE A 1 156 ? 7.018 -3.136 3.458 1.00 96.50 156 PHE A O 1
ATOM 1283 N N . VAL A 1 157 ? 8.895 -3.629 2.337 1.00 95.81 157 VAL A N 1
ATOM 1284 C CA . VAL A 1 157 ? 9.793 -3.139 3.392 1.00 95.81 157 VAL A CA 1
ATOM 1285 C C . VAL A 1 157 ? 9.562 -1.650 3.647 1.00 95.81 157 VAL A C 1
ATOM 1287 O O . VAL A 1 157 ? 9.455 -1.238 4.802 1.00 95.81 157 VAL A O 1
ATOM 1290 N N . LEU A 1 158 ? 9.441 -0.843 2.590 1.00 95.31 158 LEU A N 1
ATOM 1291 C CA . LEU A 1 158 ? 9.146 0.584 2.705 1.00 95.31 158 LEU A CA 1
ATOM 1292 C C . LEU A 1 158 ? 7.801 0.819 3.393 1.00 95.31 158 LEU A C 1
ATOM 1294 O O . LEU A 1 158 ? 7.745 1.596 4.345 1.00 95.31 158 LEU A O 1
ATOM 1298 N N . PHE A 1 159 ? 6.749 0.117 2.970 1.00 95.31 159 PHE A N 1
ATOM 1299 C CA . PHE A 1 159 ? 5.429 0.196 3.589 1.00 95.31 159 PHE A CA 1
ATOM 1300 C C . PHE A 1 159 ? 5.497 -0.107 5.085 1.00 95.31 159 PHE A C 1
ATOM 1302 O O . PHE A 1 159 ? 5.080 0.724 5.885 1.00 95.31 159 PHE A O 1
ATOM 1309 N N . ARG A 1 160 ? 6.131 -1.216 5.486 1.00 92.12 160 ARG A N 1
ATOM 1310 C CA . ARG A 1 160 ? 6.289 -1.570 6.906 1.00 92.12 160 ARG A CA 1
ATOM 1311 C C . ARG A 1 160 ? 7.076 -0.530 7.696 1.00 92.12 160 ARG A C 1
ATOM 1313 O O . ARG A 1 160 ? 6.767 -0.286 8.859 1.00 92.12 160 ARG A O 1
ATOM 1320 N N . ILE A 1 161 ? 8.093 0.089 7.097 1.00 91.69 161 ILE A N 1
ATOM 1321 C CA . ILE A 1 161 ? 8.843 1.167 7.751 1.00 91.69 161 ILE A CA 1
ATOM 1322 C C . ILE A 1 161 ? 7.939 2.384 7.984 1.00 91.69 161 ILE A C 1
ATOM 1324 O O . ILE A 1 161 ? 8.007 2.978 9.063 1.00 91.69 161 ILE A O 1
ATOM 1328 N N . PHE A 1 162 ? 7.118 2.768 7.004 1.00 90.88 162 PHE A N 1
ATOM 1329 C CA . PHE A 1 162 ? 6.227 3.925 7.113 1.00 90.88 162 PHE A CA 1
ATOM 1330 C C . PHE A 1 162 ? 5.031 3.677 8.034 1.00 90.88 162 PHE A C 1
ATOM 1332 O O . PHE A 1 162 ? 4.730 4.563 8.833 1.00 90.88 162 PHE A O 1
ATOM 1339 N N . ASP A 1 163 ? 4.432 2.490 7.986 1.00 86.88 163 ASP A N 1
ATOM 1340 C CA . ASP A 1 163 ? 3.380 2.038 8.903 1.00 86.88 163 ASP A CA 1
ATOM 1341 C C . ASP A 1 163 ? 3.889 2.012 10.358 1.00 86.88 163 ASP A C 1
ATOM 1343 O O . ASP A 1 163 ? 3.323 2.650 11.241 1.00 86.88 163 ASP A O 1
ATOM 1347 N N . ALA A 1 164 ? 5.054 1.406 10.616 1.00 85.25 164 ALA A N 1
ATOM 1348 C CA . ALA A 1 164 ? 5.572 1.298 11.981 1.00 85.25 164 ALA A CA 1
ATOM 1349 C C . ALA A 1 164 ? 6.089 2.629 12.559 1.00 85.25 164 ALA A C 1
ATOM 1351 O O . ALA A 1 164 ? 5.966 2.882 13.759 1.00 85.25 164 ALA A O 1
ATOM 1352 N N . LYS A 1 165 ? 6.739 3.475 11.744 1.00 83.69 165 LYS A N 1
ATOM 1353 C CA . LYS A 1 165 ? 7.366 4.720 12.231 1.00 83.69 165 LYS A CA 1
ATOM 1354 C C . LYS A 1 165 ? 6.449 5.940 12.153 1.00 83.69 165 LYS A C 1
ATOM 1356 O O . LYS A 1 165 ? 6.727 6.918 12.850 1.00 83.69 165 LYS A O 1
ATOM 1361 N N . LYS A 1 166 ? 5.442 5.928 11.272 1.00 77.62 166 LYS A N 1
ATOM 1362 C CA . LYS A 1 166 ? 4.527 7.044 10.955 1.00 77.62 166 LYS A CA 1
ATOM 1363 C C . LYS A 1 166 ? 5.204 8.432 11.004 1.00 77.62 166 LYS A C 1
ATOM 1365 O O . LYS A 1 166 ? 4.792 9.303 11.775 1.00 77.62 166 LYS A O 1
ATOM 1370 N N . PRO A 1 167 ? 6.284 8.691 10.239 1.00 78.81 167 PRO A N 1
ATOM 1371 C CA . PRO A 1 167 ? 7.050 9.926 10.388 1.00 78.81 167 PRO A CA 1
ATOM 1372 C C . PRO A 1 167 ? 6.273 11.182 9.947 1.00 78.81 167 PRO A C 1
ATOM 1374 O O . PRO A 1 167 ? 5.598 11.209 8.917 1.00 78.81 167 PRO A O 1
ATOM 1377 N N . GLY A 1 168 ? 6.440 12.274 10.701 1.00 81.50 168 GLY A N 1
ATOM 1378 C CA . GLY A 1 168 ? 6.092 13.632 10.270 1.00 81.50 168 GLY A CA 1
ATOM 1379 C C . GLY A 1 168 ? 4.605 13.865 9.976 1.00 81.50 168 GLY A C 1
ATOM 1380 O O . GLY A 1 168 ? 3.801 14.007 10.896 1.00 81.50 168 GLY A O 1
ATOM 1381 N N . ILE A 1 169 ? 4.268 14.002 8.686 1.00 76.50 169 ILE A N 1
ATOM 1382 C CA . ILE A 1 169 ? 2.921 14.350 8.196 1.00 76.50 169 ILE A CA 1
ATOM 1383 C C . ILE A 1 169 ? 1.926 13.213 8.455 1.00 76.50 169 ILE A C 1
ATOM 1385 O O . ILE A 1 169 ? 0.787 13.505 8.809 1.00 76.50 169 ILE A O 1
ATOM 1389 N N . ILE A 1 170 ? 2.359 11.950 8.376 1.00 78.19 170 ILE A N 1
ATOM 1390 C CA . ILE A 1 170 ? 1.497 10.775 8.596 1.00 78.19 170 ILE A CA 1
ATOM 1391 C C . ILE A 1 170 ? 0.883 10.834 10.000 1.00 78.19 170 ILE A C 1
ATOM 1393 O O . ILE A 1 170 ? -0.334 10.839 10.142 1.00 78.19 170 ILE A O 1
ATOM 1397 N N . LYS A 1 171 ? 1.709 11.070 11.026 1.00 78.94 171 LYS A N 1
ATOM 1398 C CA . LYS A 1 171 ? 1.248 11.239 12.413 1.00 78.94 171 LYS A CA 1
ATOM 1399 C C . LYS A 1 171 ? 0.327 12.446 12.625 1.00 78.94 171 LYS A C 1
ATOM 1401 O O . LYS A 1 171 ? -0.487 12.452 13.542 1.00 78.94 171 LYS A O 1
ATOM 1406 N N . LYS A 1 172 ? 0.464 13.511 11.823 1.00 80.81 172 LYS A N 1
ATOM 1407 C CA . LYS A 1 172 ? -0.451 14.668 11.888 1.00 80.81 172 LYS A CA 1
ATOM 1408 C C . LYS A 1 172 ? -1.812 14.343 11.278 1.00 80.81 172 LYS A C 1
ATOM 1410 O O . LYS A 1 172 ? -2.816 14.839 11.777 1.00 80.81 172 LYS A O 1
ATOM 1415 N N . ILE A 1 173 ? -1.829 13.561 10.199 1.00 77.25 173 ILE A N 1
ATOM 1416 C CA . ILE A 1 173 ? -3.055 13.095 9.547 1.00 77.25 173 ILE A CA 1
ATOM 1417 C C . ILE A 1 173 ? -3.784 12.124 10.476 1.00 77.25 173 ILE A C 1
ATOM 1419 O O . ILE A 1 173 ? -4.950 12.358 10.767 1.00 77.25 173 ILE A O 1
ATOM 1423 N N . GLU A 1 174 ? -3.082 11.126 11.010 1.00 76.25 174 GLU A N 1
ATOM 1424 C CA . GLU A 1 174 ? -3.603 10.169 11.994 1.00 76.25 174 GLU A CA 1
ATOM 1425 C C . GLU A 1 174 ? -4.304 10.896 13.149 1.00 76.25 174 GLU A C 1
ATOM 1427 O O . GLU A 1 174 ? -5.510 10.764 13.311 1.00 76.25 174 GLU A O 1
ATOM 1432 N N . LYS A 1 175 ? -3.610 11.814 13.837 1.00 77.12 175 LYS A N 1
ATOM 1433 C CA . LYS A 1 175 ? -4.188 12.619 14.932 1.00 77.12 175 LYS A CA 1
ATOM 1434 C C . LYS A 1 175 ? -5.398 13.469 14.549 1.00 77.12 175 LYS A C 1
ATOM 1436 O O . LYS A 1 175 ? -6.170 13.866 15.411 1.00 77.12 175 LYS A O 1
ATOM 1441 N N . LYS A 1 176 ? -5.526 13.850 13.277 1.00 78.25 176 LYS A N 1
ATOM 1442 C CA . LYS A 1 176 ? -6.652 14.664 12.804 1.00 78.25 176 LYS A CA 1
ATOM 1443 C C . LYS A 1 176 ? -7.898 13.814 12.553 1.00 78.25 176 LYS A C 1
ATOM 1445 O O . LYS A 1 176 ? -9.005 14.341 12.632 1.00 78.25 176 LYS A O 1
ATOM 1450 N N . PHE A 1 177 ? -7.711 12.543 12.213 1.00 73.31 177 PHE A N 1
ATOM 1451 C CA . PHE A 1 177 ? -8.780 11.611 11.863 1.00 73.31 177 PHE A CA 1
ATOM 1452 C C . PHE A 1 177 ? -8.969 10.493 12.898 1.00 73.31 177 PHE A C 1
ATOM 1454 O O . PHE A 1 177 ? -9.827 9.644 12.686 1.00 73.31 177 PHE A O 1
ATOM 1461 N N . GLU A 1 178 ? -8.230 10.526 14.012 1.00 69.88 178 GLU A N 1
ATOM 1462 C CA . GLU A 1 178 ? -8.242 9.530 15.097 1.00 69.88 178 GLU A CA 1
ATOM 1463 C C . GLU A 1 178 ? -9.654 9.272 15.648 1.00 69.88 178 GLU A C 1
ATOM 1465 O O . GLU A 1 178 ? -10.020 8.129 15.898 1.00 69.88 178 GLU A O 1
ATOM 1470 N N . ASP A 1 179 ? -10.491 10.312 15.725 1.00 64.81 179 ASP A N 1
ATOM 1471 C CA . ASP A 1 179 ? -11.878 10.214 16.207 1.00 64.81 179 ASP A CA 1
ATOM 1472 C C . ASP A 1 179 ? -12.900 9.844 15.111 1.00 64.81 179 ASP A C 1
ATOM 1474 O O . ASP A 1 179 ? -14.114 9.914 15.326 1.00 64.81 179 ASP A O 1
ATOM 1478 N N . THR A 1 180 ? -12.447 9.507 13.900 1.00 67.31 180 THR A N 1
ATOM 1479 C CA . THR A 1 180 ? -13.324 9.200 12.762 1.00 67.31 180 THR A CA 1
ATOM 1480 C C . THR A 1 180 ? -13.111 7.787 12.245 1.00 67.31 180 THR A C 1
ATOM 1482 O O . THR A 1 180 ? -11.984 7.321 12.144 1.00 67.31 180 THR A O 1
ATOM 1485 N N . ASP A 1 181 ? -14.187 7.154 11.779 1.00 63.72 181 ASP A N 1
ATOM 1486 C CA . ASP A 1 181 ? -14.165 5.841 11.109 1.00 63.72 181 ASP A CA 1
ATOM 1487 C C . ASP A 1 181 ? -13.239 5.815 9.870 1.00 63.72 181 ASP A C 1
ATOM 1489 O O . ASP A 1 181 ? -12.802 4.763 9.409 1.00 63.72 181 ASP A O 1
ATOM 1493 N N . LEU A 1 182 ? -12.924 6.992 9.319 1.00 70.56 182 LEU A N 1
ATOM 1494 C CA . LEU A 1 182 ? -11.976 7.157 8.218 1.00 70.56 182 LEU A CA 1
ATOM 1495 C C . LEU A 1 182 ? -10.515 7.040 8.671 1.00 70.56 182 LEU A C 1
ATOM 1497 O O . LEU A 1 182 ? -9.657 6.703 7.858 1.00 70.56 182 LEU A O 1
ATOM 1501 N N . GLY A 1 183 ? -10.227 7.323 9.943 1.00 68.94 183 GLY A N 1
ATOM 1502 C CA . GLY A 1 183 ? -8.877 7.355 10.500 1.00 68.94 183 GLY A CA 1
ATOM 1503 C C . GLY A 1 183 ? -8.136 6.034 10.345 1.00 68.94 183 GLY A C 1
ATOM 1504 O O . GLY A 1 183 ? -6.970 6.067 9.977 1.00 68.94 183 GLY A O 1
ATOM 1505 N N . VAL A 1 184 ? -8.850 4.914 10.510 1.00 71.75 184 VAL A N 1
ATOM 1506 C CA . VAL A 1 184 ? -8.315 3.540 10.431 1.00 71.75 184 VAL A CA 1
ATOM 1507 C C . VAL A 1 184 ? -7.772 3.189 9.045 1.00 71.75 184 VAL A C 1
ATOM 1509 O O . VAL A 1 184 ? -6.875 2.377 8.915 1.00 71.75 184 VAL A O 1
ATOM 1512 N N . MET A 1 185 ? -8.336 3.760 7.979 1.00 83.88 185 MET A N 1
ATOM 1513 C CA . MET A 1 185 ? -7.830 3.508 6.626 1.00 83.88 185 MET A CA 1
ATOM 1514 C C . MET A 1 185 ? -6.824 4.562 6.183 1.00 83.88 185 MET A C 1
ATOM 1516 O O . MET A 1 185 ? -5.946 4.284 5.368 1.00 83.88 185 MET A O 1
ATOM 1520 N N . ILE A 1 186 ? -7.001 5.806 6.629 1.00 85.25 186 ILE A N 1
ATOM 1521 C CA . ILE A 1 186 ? -6.254 6.955 6.116 1.00 85.25 186 ILE A CA 1
ATOM 1522 C C . ILE A 1 186 ? -4.781 6.910 6.532 1.00 85.25 186 ILE A C 1
ATOM 1524 O O . ILE A 1 186 ? -3.931 7.357 5.758 1.00 85.25 186 ILE A O 1
ATOM 1528 N N . ASP A 1 187 ? -4.459 6.416 7.722 1.00 82.31 187 ASP A N 1
ATOM 1529 C CA . ASP A 1 187 ? -3.078 6.313 8.190 1.00 82.31 187 ASP A CA 1
ATOM 1530 C C . ASP A 1 187 ? -2.260 5.315 7.352 1.00 82.31 187 ASP A C 1
ATOM 1532 O O . ASP A 1 187 ? -1.196 5.686 6.847 1.00 82.31 187 ASP A O 1
ATOM 1536 N N . ASP A 1 188 ? -2.806 4.130 7.081 1.00 88.19 188 ASP A N 1
ATOM 1537 C CA . ASP A 1 188 ? -2.196 3.109 6.222 1.00 88.19 188 ASP A CA 1
ATOM 1538 C C . ASP A 1 188 ? -2.218 3.488 4.745 1.00 88.19 188 ASP A C 1
ATOM 1540 O O . ASP A 1 188 ? -1.268 3.210 4.009 1.00 88.19 188 ASP A O 1
ATOM 1544 N N . THR A 1 189 ? -3.246 4.216 4.303 1.00 92.19 189 THR A N 1
ATOM 1545 C CA . THR A 1 189 ? -3.253 4.841 2.973 1.00 92.19 189 THR A CA 1
ATOM 1546 C C . THR A 1 189 ? -2.090 5.824 2.845 1.00 92.19 189 THR A C 1
ATOM 1548 O O . THR A 1 189 ? -1.367 5.816 1.848 1.00 92.19 189 THR A O 1
ATOM 1551 N N . ALA A 1 190 ? -1.861 6.667 3.857 1.00 91.50 190 ALA A N 1
ATOM 1552 C CA . ALA A 1 190 ? -0.766 7.630 3.851 1.00 91.50 190 ALA A CA 1
ATOM 1553 C C . ALA A 1 190 ? 0.606 6.938 3.896 1.00 91.50 190 ALA A C 1
ATOM 1555 O O . ALA A 1 190 ? 1.520 7.358 3.178 1.00 91.50 190 ALA A O 1
ATOM 1556 N N . ALA A 1 191 ? 0.749 5.866 4.680 1.00 92.00 191 ALA A N 1
ATOM 1557 C CA . ALA A 1 191 ? 1.948 5.031 4.687 1.00 92.00 191 ALA A CA 1
ATOM 1558 C C . ALA A 1 191 ? 2.180 4.353 3.324 1.00 92.00 191 ALA A C 1
ATOM 1560 O O . ALA A 1 191 ? 3.295 4.399 2.802 1.00 92.00 191 ALA A O 1
ATOM 1561 N N . GLY A 1 192 ? 1.129 3.807 2.708 1.00 95.19 192 GLY A N 1
ATOM 1562 C CA . GLY A 1 192 ? 1.148 3.215 1.370 1.00 95.19 192 GLY A CA 1
ATOM 1563 C C . GLY A 1 192 ? 1.565 4.210 0.290 1.00 95.19 192 GLY A C 1
ATOM 1564 O O . GLY A 1 192 ? 2.420 3.897 -0.535 1.00 95.19 192 GLY A O 1
ATOM 1565 N N . ILE A 1 193 ? 1.044 5.440 0.322 1.00 95.94 193 ILE A N 1
ATOM 1566 C CA . ILE A 1 193 ? 1.431 6.509 -0.613 1.00 95.94 193 ILE A CA 1
ATOM 1567 C C . ILE A 1 193 ? 2.904 6.890 -0.428 1.00 95.94 193 ILE A C 1
ATOM 1569 O O . ILE A 1 193 ? 3.633 7.008 -1.412 1.00 95.94 193 ILE A O 1
ATOM 1573 N N . ALA A 1 194 ? 3.365 7.069 0.813 1.00 94.88 194 ALA A N 1
ATOM 1574 C CA . ALA A 1 194 ? 4.768 7.383 1.083 1.00 94.88 194 ALA A CA 1
ATOM 1575 C C . ALA A 1 194 ? 5.698 6.265 0.580 1.00 94.88 194 ALA A C 1
ATOM 1577 O O . ALA A 1 194 ? 6.698 6.540 -0.088 1.00 94.88 194 ALA A O 1
ATOM 1578 N N . ALA A 1 195 ? 5.325 5.007 0.827 1.00 96.25 195 ALA A N 1
ATOM 1579 C CA . ALA A 1 195 ? 6.033 3.841 0.319 1.00 96.25 195 ALA A CA 1
ATOM 1580 C C . ALA A 1 195 ? 6.030 3.785 -1.213 1.00 96.25 195 ALA A C 1
ATOM 1582 O O . ALA A 1 195 ? 7.084 3.561 -1.801 1.00 96.25 195 ALA A O 1
ATOM 1583 N N . ALA A 1 196 ? 4.896 4.062 -1.862 1.00 97.12 196 ALA A N 1
ATOM 1584 C CA . ALA A 1 196 ? 4.784 4.106 -3.316 1.00 97.12 196 ALA A CA 1
ATOM 1585 C C . ALA A 1 196 ? 5.704 5.176 -3.922 1.00 97.12 196 ALA A C 1
ATOM 1587 O O . ALA A 1 196 ? 6.413 4.909 -4.888 1.00 97.12 196 ALA A O 1
ATOM 1588 N N . VAL A 1 197 ? 5.763 6.376 -3.338 1.00 96.50 197 VAL A N 1
ATOM 1589 C CA . VAL A 1 197 ? 6.675 7.435 -3.803 1.00 96.50 197 VAL A CA 1
ATOM 1590 C C . VAL A 1 197 ? 8.134 6.999 -3.656 1.00 96.50 197 VAL A C 1
ATOM 1592 O O . VAL A 1 197 ? 8.910 7.120 -4.601 1.00 96.50 197 VAL A O 1
ATOM 1595 N N . CYS A 1 198 ? 8.521 6.448 -2.506 1.00 95.75 198 CYS A N 1
ATOM 1596 C CA . CYS A 1 198 ? 9.885 5.956 -2.304 1.00 95.75 198 CYS A CA 1
ATOM 1597 C C . CYS A 1 198 ? 10.230 4.783 -3.233 1.00 95.75 198 CYS A C 1
ATOM 1599 O O . CYS A 1 198 ? 11.326 4.756 -3.788 1.00 95.75 198 CYS A O 1
ATOM 1601 N N . SER A 1 199 ? 9.296 3.856 -3.449 1.00 94.62 199 SER A N 1
ATOM 1602 C CA . SER A 1 199 ? 9.462 2.732 -4.372 1.00 94.62 199 SER A CA 1
ATOM 1603 C C . SER A 1 199 ? 9.598 3.221 -5.810 1.00 94.62 199 SER A C 1
ATOM 1605 O O . SER A 1 199 ? 10.467 2.755 -6.535 1.00 94.62 199 SER A O 1
ATOM 1607 N N . HIS A 1 200 ? 8.800 4.209 -6.220 1.00 93.75 200 HIS A N 1
ATOM 1608 C CA . HIS A 1 200 ? 8.909 4.844 -7.530 1.00 93.75 200 HIS A CA 1
ATOM 1609 C C . HIS A 1 200 ? 10.306 5.439 -7.745 1.00 93.75 200 HIS A C 1
ATOM 1611 O O . HIS A 1 200 ? 10.948 5.152 -8.752 1.00 93.75 200 HIS A O 1
ATOM 1617 N N . LEU A 1 201 ? 10.809 6.216 -6.781 1.00 94.31 201 LEU A N 1
ATOM 1618 C CA . LEU A 1 201 ? 12.151 6.805 -6.853 1.00 94.31 201 LEU A CA 1
ATOM 1619 C C . LEU A 1 201 ? 13.251 5.739 -6.894 1.00 94.31 201 LEU A C 1
ATOM 1621 O O . LEU A 1 201 ? 14.223 5.887 -7.633 1.00 94.31 201 LEU A O 1
ATOM 1625 N N . PHE A 1 202 ? 13.092 4.660 -6.129 1.00 92.62 202 PHE A N 1
ATOM 1626 C CA . PHE A 1 202 ? 14.021 3.536 -6.139 1.00 92.62 202 PHE A CA 1
ATOM 1627 C C . PHE A 1 202 ? 14.073 2.853 -7.511 1.00 92.62 202 PHE A C 1
ATOM 1629 O O . PHE A 1 202 ? 15.161 2.646 -8.052 1.00 92.62 202 PHE A O 1
ATOM 1636 N N . ILE A 1 203 ? 12.914 2.570 -8.110 1.00 90.38 203 ILE A N 1
ATOM 1637 C CA . ILE A 1 203 ? 12.828 1.977 -9.450 1.00 90.38 203 ILE A CA 1
ATOM 1638 C C . ILE A 1 203 ? 13.427 2.935 -10.486 1.00 90.38 203 ILE A C 1
ATOM 1640 O O . ILE A 1 203 ? 14.233 2.517 -11.306 1.00 90.38 203 ILE A O 1
ATOM 1644 N N . MET A 1 204 ? 13.140 4.240 -10.422 1.00 88.62 204 MET A N 1
ATOM 1645 C CA . MET A 1 204 ? 13.759 5.225 -11.324 1.00 88.62 204 MET A CA 1
ATOM 1646 C C . MET A 1 204 ? 15.285 5.271 -11.207 1.00 88.62 204 MET A C 1
ATOM 1648 O O . MET A 1 204 ? 15.979 5.421 -12.216 1.00 88.62 204 MET A O 1
ATOM 1652 N N . TRP A 1 205 ? 15.816 5.190 -9.988 1.00 89.19 205 TRP A N 1
ATOM 1653 C CA . TRP A 1 205 ? 17.254 5.242 -9.748 1.00 89.19 205 TRP A CA 1
ATOM 1654 C C . TRP A 1 205 ? 17.952 3.975 -10.242 1.00 89.19 205 TRP A C 1
ATOM 1656 O O . TRP A 1 205 ? 18.908 4.071 -11.012 1.00 89.19 205 TRP A O 1
ATOM 1666 N N . THR A 1 206 ? 17.451 2.801 -9.846 1.00 86.81 206 THR A N 1
ATOM 1667 C CA . THR A 1 206 ? 17.970 1.503 -10.312 1.00 86.81 206 THR A CA 1
ATOM 1668 C C . THR A 1 206 ? 17.871 1.388 -11.820 1.00 86.81 206 THR A C 1
ATOM 1670 O O . THR A 1 206 ? 18.804 0.893 -12.456 1.00 86.81 206 THR A O 1
ATOM 1673 N N . ALA A 1 207 ? 16.783 1.921 -12.382 1.00 82.00 207 ALA A N 1
ATOM 1674 C CA . ALA A 1 207 ? 16.631 2.041 -13.802 1.00 82.00 207 ALA A CA 1
ATOM 1675 C C . ALA A 1 207 ? 17.804 2.860 -14.364 1.00 82.00 207 ALA A C 1
ATOM 1677 O O . ALA A 1 207 ? 18.710 2.309 -14.990 1.00 82.00 207 ALA A O 1
ATOM 1678 N N . SER A 1 208 ? 17.847 4.160 -14.068 1.00 83.56 208 SER A N 1
ATOM 1679 C CA . SER A 1 208 ? 18.834 5.103 -14.616 1.00 83.56 208 SER A CA 1
ATOM 1680 C C . SER A 1 208 ? 20.279 4.609 -14.488 1.00 83.56 208 SER A C 1
ATOM 1682 O O . SER A 1 208 ? 21.074 4.748 -15.417 1.00 83.56 208 SER A O 1
ATOM 1684 N N . PHE A 1 209 ? 20.608 3.987 -13.355 1.00 84.69 209 PHE A N 1
ATOM 1685 C CA . PHE A 1 209 ? 21.915 3.391 -13.099 1.00 84.69 209 PHE A CA 1
ATOM 1686 C C . PHE A 1 209 ? 22.251 2.247 -14.068 1.00 84.69 209 PHE A C 1
ATOM 1688 O O . PHE A 1 209 ? 23.371 2.169 -14.569 1.00 84.69 209 PHE A O 1
ATOM 1695 N N . ARG A 1 210 ? 21.282 1.386 -14.391 1.00 80.88 210 ARG A N 1
ATOM 1696 C CA . ARG A 1 210 ? 21.459 0.289 -15.348 1.00 80.88 210 ARG A CA 1
ATOM 1697 C C . ARG A 1 210 ? 21.707 0.795 -16.766 1.00 80.88 210 ARG A C 1
ATOM 1699 O O . ARG A 1 210 ? 22.586 0.262 -17.431 1.00 80.88 210 ARG A O 1
ATOM 1706 N N . LEU A 1 211 ? 20.979 1.818 -17.220 1.00 80.75 211 LEU A N 1
ATOM 1707 C CA . LEU A 1 211 ? 21.256 2.434 -18.526 1.00 80.75 211 LEU A CA 1
ATOM 1708 C C . LEU A 1 211 ? 22.640 3.078 -18.577 1.00 80.75 211 LEU A C 1
ATOM 1710 O O . LEU A 1 211 ? 23.308 2.990 -19.600 1.00 80.75 211 LEU A O 1
ATOM 1714 N N . TRP A 1 212 ? 23.073 3.711 -17.485 1.00 83.12 212 TRP A N 1
ATOM 1715 C CA . TRP A 1 212 ? 24.418 4.275 -17.403 1.00 83.12 212 TRP A CA 1
ATOM 1716 C C . TRP A 1 212 ? 25.509 3.200 -17.514 1.00 83.12 212 TRP A C 1
ATOM 1718 O O . TRP A 1 212 ? 26.509 3.442 -18.169 1.00 83.12 212 TRP A O 1
ATOM 1728 N N . LEU A 1 213 ? 25.307 2.008 -16.941 1.00 84.38 213 LEU A N 1
ATOM 1729 C CA . LEU A 1 213 ? 26.257 0.890 -17.050 1.00 84.38 213 LEU A CA 1
ATOM 1730 C C . LEU A 1 213 ? 26.350 0.267 -18.454 1.00 84.38 213 LEU A C 1
ATOM 1732 O O . LEU A 1 213 ? 27.320 -0.434 -18.734 1.00 84.38 213 LEU A O 1
ATOM 1736 N N . LEU A 1 214 ? 25.325 0.441 -19.292 1.00 82.75 214 LEU A N 1
ATOM 1737 C CA . LEU A 1 214 ? 25.244 -0.158 -20.630 1.00 82.75 214 LEU A CA 1
ATOM 1738 C C . LEU A 1 214 ? 25.717 0.783 -21.753 1.00 82.75 214 LEU A C 1
ATOM 1740 O O . LEU A 1 214 ? 25.848 0.321 -22.886 1.00 82.75 214 LEU A O 1
ATOM 1744 N N . ASN A 1 215 ? 25.955 2.063 -21.443 1.00 79.38 215 ASN A N 1
ATOM 1745 C CA . ASN A 1 215 ? 26.505 3.080 -22.350 1.00 79.38 215 ASN A CA 1
ATOM 1746 C C . ASN A 1 215 ? 28.000 3.295 -22.097 1.00 79.38 215 ASN A C 1
ATOM 1748 O O . ASN A 1 215 ? 28.718 3.560 -23.085 1.00 79.38 215 ASN A O 1
#

Foldseek 3Di:
DDPPPDPDVLVVVVCVLVVPDPPPVVSVVVVVVLCVVPPDPDPDDDDDDLQCPLLVVLLCVVVVDDDALVVLVVCLVVLLVCQLPPVLSSLVVVCVVVPWDQDPVRDTHRPPSSNPNSLSSSLLSLLLNLLNVCPPPVHCVQDPVVCSSVLSVQSSVQLVVCLVVVPDVLVVLLVVCVVDSSSSNSSSNVSSNRSNVVSNVVSVVVRVVVVVVVD

Secondary structure (DSSP, 8-state):
--------HHHHHHHHHHHS-TT-HHHHHHHHHHHHHT---S----SSSGGGHHHHHHHHHHHHS---HHHHHHHHHHHHHHIIIIIHHHHHHHHHHH-EEEPTTS-EEE--GGG-THHHHHHHHHHHHHHHHHHHHT-TTT--GGGHHHHHHHHHHHHHHHHHH-TTHHHHHHHHHTTSTTHHHHHHHHHHHHHHHHHHHHHHHHHHHHHHHH-

Sequence (215 aa):
MEQKERTPLWQWFCLLVATTGRSDRAAFRVRQFFAWLFRSKKEVKPGSGAGTAGSIVALLALLLFDWNFEFVFGAAFFSFLVGIFVVTPAAHWLYSCYGRSERHDGTFTCFDYNQINWDEVHGMLIAALPSFFFLKYLGPEYHQSSMLWFDLLVAFVLFRIFDAKKPGIIKKIEKKFEDTDLGVMIDDTAAGIAAAVCSHLFIMWTASFRLWLLN

Radius of gyration: 20.93 Å; chains: 1; bounding box: 66×48×58 Å

pLDDT: mean 72.29, std 21.34, range [29.47, 97.88]